Protein AF-A0A4S2ADZ7-F1 (afdb_monomer)

Secondary structure (DSSP, 8-state):
-PPPHHHHHHHHHHHHTT--HHHHHHHHTS-HHHHHHHT-TT--SPPPHHHHHHHHHHTTS-HHHHH-SS---S-TTS--HHHHH---HHHHHHHHT--HHHHHHHHHHHHSTTHHHHHHHHHHHHHHTTT--------S----------HHHHHHHHHHHHHHHHHHHHHHHHHHHHHHHHHHHHHHHHHHHHHHHHHHTT--HHHHHHHHHHHHHHHHHH-TT-GGGG--HHHHHHTHHHHHHT--

Foldseek 3Di:
DDFALLLVVLVVLCVVVVHDCVNLCVQVVHDSVVSVVQNDGPDPDHPPLVSLVSSCVVSQADSCCNHDPDCQTGDPVPDDPCNVVVDDPVVVVVVVPDDPVRVVVVVLLCPDPLNVVLVVLVVVLVCLVVVNDDPDPDDDDDDDDDDPDDSVRVSVVSVCVNVVSVVVSVVVVVVVVVVLVVVLLVLLVVLLVVLLVCVVVVHDPVVSQVSLQVSLVVNCVSPVPDPSVVDHSVRCSVCSVVSVVPSD

pLDDT: mean 81.69, std 15.98, range [36.12, 97.5]

Solvent-accessible surface area (backbone atoms only — not comparable to full-atom values): 14592 Å² total; per-residue (Å²): 133,68,69,35,60,39,42,50,45,50,52,50,49,24,61,75,71,73,45,52,72,57,57,53,17,58,75,67,75,48,53,54,67,63,52,48,66,62,49,43,71,72,52,87,66,75,65,58,68,71,56,41,46,55,49,15,60,76,64,61,36,40,47,59,42,38,68,47,92,59,86,58,61,54,57,87,89,74,59,48,73,43,62,77,68,69,45,52,71,71,60,50,53,57,64,70,72,54,52,72,68,58,47,52,55,47,51,51,52,71,69,35,92,60,38,66,60,36,53,52,43,47,50,54,46,54,35,63,74,64,78,51,86,77,85,72,85,82,80,80,84,92,75,89,76,90,73,92,60,56,70,68,58,50,50,50,51,44,51,46,54,34,52,54,48,51,50,50,53,53,49,57,51,50,52,53,53,52,51,50,51,50,50,51,52,52,48,52,53,57,51,51,51,51,51,51,50,41,60,75,70,64,54,58,66,71,57,53,44,49,51,50,53,53,49,31,56,56,42,40,75,79,45,68,82,46,70,74,60,72,55,52,60,68,58,45,65,77,36,42,73,59,55,66,67,62,76,115

Mean predicted aligned error: 17.08 Å

Sequence (248 aa):
MYKSIFATRFKECCKEKGYTQEDVANKLNITIDGLKHHLRSGKCTPPPVDLVLKIANILDVDAEYLINKQRICKHYKSETICDVTMLNEESAEVLRYLDINSVDILNEILTHSKFEYMLAQIVHFVCFSRNEEYISYDMGDGSKSPIDTDTETQKALKKYIVTETFSKILDDIYDFHSDTEFEIIKLKDLEIDMIASSIEENDDKEFIDYLIESFQQKLKKLDASDPLCSYSSEYFIQNIASIMKARK

Nearest PDB structures (foldseek):
  7vjn-assembly1_A  TM=7.561E-01  e=3.078E+00  Pseudomonas phage JBD30

Radius of gyration: 30.94 Å; Cα contacts (8 Å, |Δi|>4): 165; chains: 1; bounding box: 66×55×81 Å

Structure (mmCIF, N/CA/C/O backbone):
data_AF-A0A4S2ADZ7-F1
#
_entry.id   AF-A0A4S2ADZ7-F1
#
loop_
_atom_site.group_PDB
_atom_site.id
_atom_site.type_symbol
_atom_site.label_atom_id
_atom_site.label_alt_id
_atom_site.label_comp_id
_atom_site.label_asym_id
_atom_site.label_entity_id
_atom_site.label_seq_id
_atom_site.pdbx_PDB_ins_code
_atom_site.Cartn_x
_atom_site.Cartn_y
_atom_site.Cartn_z
_atom_site.occupancy
_atom_site.B_iso_or_equiv
_atom_site.auth_seq_id
_atom_site.auth_comp_id
_atom_site.auth_asym_id
_atom_site.auth_atom_id
_atom_site.pdbx_PDB_model_num
ATOM 1 N N . MET A 1 1 ? 28.861 -1.698 -34.509 1.00 39.78 1 MET A N 1
ATOM 2 C CA . MET A 1 1 ? 27.811 -2.000 -35.511 1.00 39.78 1 MET A CA 1
ATOM 3 C C . MET A 1 1 ? 26.466 -1.977 -34.794 1.00 39.78 1 MET A C 1
ATOM 5 O O . MET A 1 1 ? 26.252 -2.826 -33.938 1.00 39.78 1 MET A O 1
ATOM 9 N N . TYR A 1 2 ? 25.608 -0.982 -35.044 1.00 45.62 2 TYR A N 1
ATOM 10 C CA . TYR A 1 2 ? 24.305 -0.888 -34.370 1.00 45.62 2 TYR A CA 1
ATOM 11 C C . TYR A 1 2 ? 23.391 -2.029 -34.846 1.00 45.62 2 TYR A C 1
ATOM 13 O O . TYR A 1 2 ? 23.088 -2.145 -36.036 1.00 45.62 2 TYR A O 1
ATOM 21 N N . LYS A 1 3 ? 22.998 -2.918 -33.926 1.00 58.00 3 LYS A N 1
ATOM 22 C CA . LYS A 1 3 ? 21.977 -3.940 -34.191 1.00 58.00 3 LYS A CA 1
ATOM 23 C C . LYS A 1 3 ? 20.612 -3.253 -34.210 1.00 58.00 3 LYS A C 1
ATOM 25 O O . LYS A 1 3 ? 20.311 -2.462 -33.323 1.00 58.00 3 LYS A O 1
ATOM 30 N N . SER A 1 4 ? 19.798 -3.557 -35.219 1.00 75.50 4 SER A N 1
ATOM 31 C CA . SER A 1 4 ? 18.409 -3.094 -35.268 1.00 75.50 4 SER A CA 1
ATOM 32 C C . SER A 1 4 ? 17.638 -3.663 -34.069 1.00 75.50 4 SER A C 1
ATOM 34 O O . SER A 1 4 ? 17.765 -4.855 -33.765 1.00 75.50 4 SER A O 1
ATOM 36 N N . ILE A 1 5 ? 16.866 -2.814 -33.382 1.00 79.25 5 ILE A N 1
ATOM 37 C CA . ILE A 1 5 ? 16.015 -3.200 -32.240 1.00 79.25 5 ILE A CA 1
ATOM 38 C C . ILE A 1 5 ? 15.058 -4.311 -32.673 1.00 79.25 5 ILE A C 1
ATOM 40 O O . ILE A 1 5 ? 14.994 -5.355 -32.027 1.00 79.25 5 ILE A O 1
ATOM 44 N N . PHE A 1 6 ? 14.453 -4.138 -33.849 1.00 84.06 6 PHE A N 1
ATOM 45 C CA . PHE A 1 6 ? 13.594 -5.125 -34.491 1.00 84.06 6 PHE A CA 1
ATOM 46 C C . PHE A 1 6 ? 14.277 -6.480 -34.660 1.00 84.06 6 PHE A C 1
ATOM 48 O O . PHE A 1 6 ? 13.762 -7.501 -34.219 1.00 84.06 6 PHE A O 1
ATOM 55 N N . ALA A 1 7 ? 15.483 -6.500 -35.231 1.00 85.88 7 ALA A N 1
ATOM 56 C CA . ALA A 1 7 ? 16.205 -7.749 -35.459 1.00 85.88 7 ALA A CA 1
ATOM 57 C C . ALA A 1 7 ? 16.616 -8.457 -34.156 1.00 85.88 7 ALA A C 1
ATOM 59 O O . ALA A 1 7 ? 16.765 -9.679 -34.144 1.00 85.88 7 ALA A O 1
ATOM 60 N N . THR A 1 8 ? 16.834 -7.697 -33.082 1.00 84.94 8 THR A N 1
ATOM 61 C CA . THR A 1 8 ? 17.178 -8.236 -31.760 1.00 84.94 8 THR A CA 1
ATOM 62 C C . THR A 1 8 ? 15.950 -8.861 -31.105 1.00 84.94 8 THR A C 1
ATOM 64 O O . THR A 1 8 ? 15.957 -10.062 -30.844 1.00 84.94 8 THR A O 1
ATOM 67 N N . ARG A 1 9 ? 14.868 -8.089 -30.958 1.00 84.88 9 ARG A N 1
ATOM 68 C CA . ARG A 1 9 ? 13.630 -8.538 -30.304 1.00 84.88 9 ARG A CA 1
ATOM 69 C C . ARG A 1 9 ? 12.950 -9.674 -31.057 1.00 84.88 9 ARG A C 1
ATOM 71 O O . ARG A 1 9 ? 12.482 -10.628 -30.446 1.00 84.88 9 ARG A O 1
ATOM 78 N N . PHE A 1 10 ? 12.989 -9.639 -32.389 1.00 87.62 10 PHE A N 1
ATOM 79 C CA . PHE A 1 10 ? 12.519 -10.743 -33.223 1.00 87.62 10 PHE A CA 1
ATOM 80 C C . PHE A 1 10 ? 13.209 -12.069 -32.868 1.00 87.62 10 PHE A C 1
ATOM 82 O O . PHE A 1 10 ? 12.551 -13.098 -32.728 1.00 87.62 10 PHE A O 1
ATOM 89 N N . LYS A 1 11 ? 14.539 -12.055 -32.699 1.00 87.81 11 LYS A N 1
ATOM 90 C CA . LYS A 1 11 ? 15.310 -13.261 -32.358 1.00 87.81 11 LYS A CA 1
ATOM 91 C C . LYS A 1 11 ? 15.028 -13.746 -30.941 1.00 87.81 11 LYS A C 1
ATOM 93 O O . LYS A 1 11 ? 14.979 -14.954 -30.733 1.00 87.81 11 LYS A O 1
ATOM 98 N N . GLU A 1 12 ? 14.854 -12.826 -29.999 1.00 85.44 12 GLU A N 1
ATOM 99 C CA . GLU A 1 12 ? 14.483 -13.144 -28.616 1.00 85.44 12 GLU A CA 1
ATOM 100 C C . GLU A 1 12 ? 13.114 -13.832 -28.574 1.00 85.44 12 GLU A C 1
ATOM 102 O O . GLU A 1 12 ? 13.022 -14.956 -28.088 1.00 85.44 12 GLU A O 1
ATOM 107 N N . CYS A 1 13 ? 12.101 -13.248 -29.220 1.00 85.62 13 CYS A N 1
ATOM 108 C CA . CYS A 1 13 ? 10.760 -13.834 -29.311 1.00 85.62 13 CYS A CA 1
ATOM 109 C C . CYS A 1 13 ? 10.763 -15.211 -29.991 1.00 85.62 13 CYS A C 1
ATOM 111 O O . CYS A 1 13 ? 10.088 -16.132 -29.538 1.00 85.62 13 CYS A O 1
ATOM 113 N N . CYS A 1 14 ? 11.540 -15.379 -31.070 1.00 85.56 14 CYS A N 1
ATOM 114 C CA . CYS A 1 14 ? 11.689 -16.678 -31.731 1.00 85.56 14 CYS A CA 1
ATOM 115 C C . CYS A 1 14 ? 12.262 -17.732 -30.773 1.00 85.56 14 CYS A C 1
ATOM 117 O O . CYS A 1 14 ? 11.752 -18.847 -30.710 1.00 85.56 14 CYS A O 1
ATOM 119 N N . LYS A 1 15 ? 13.293 -17.372 -29.997 1.00 85.50 15 LYS A N 1
ATOM 120 C CA . LYS A 1 15 ? 13.919 -18.276 -29.025 1.00 85.50 15 LYS A CA 1
ATOM 121 C C . LYS A 1 15 ? 12.947 -18.670 -27.913 1.00 85.50 15 LYS A C 1
ATOM 123 O O . LYS A 1 15 ? 12.891 -19.841 -27.557 1.00 85.50 15 LYS A O 1
ATOM 128 N N . GLU A 1 16 ? 12.196 -17.712 -27.382 1.00 79.62 16 GLU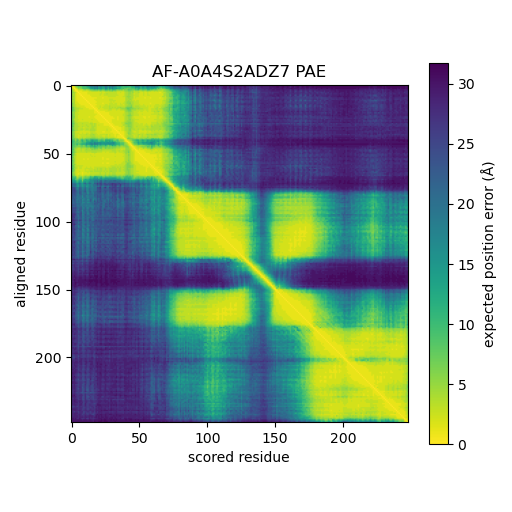 A N 1
ATOM 129 C CA . GLU A 1 16 ? 11.224 -17.948 -26.311 1.00 79.62 16 GLU A CA 1
ATOM 130 C C . GLU A 1 16 ? 10.059 -18.833 -26.760 1.00 79.62 16 GLU A C 1
ATOM 132 O O . GLU A 1 16 ? 9.662 -19.738 -26.034 1.00 79.62 16 GLU A O 1
ATOM 137 N N . LYS A 1 17 ? 9.529 -18.605 -27.968 1.00 80.50 17 LYS A N 1
ATOM 138 C CA . LYS A 1 17 ? 8.378 -19.356 -28.496 1.00 80.50 17 LYS A CA 1
ATOM 139 C C . LYS A 1 17 ? 8.763 -20.635 -29.245 1.00 80.50 17 LYS A C 1
ATOM 141 O O . LYS A 1 17 ? 7.893 -21.299 -29.799 1.00 80.50 17 LYS A O 1
ATOM 146 N N . GLY A 1 18 ? 10.051 -20.985 -29.274 1.00 85.06 18 GLY A N 1
ATOM 147 C CA . GLY A 1 18 ? 10.546 -22.188 -29.946 1.00 85.06 18 GLY A CA 1
ATOM 148 C C . GLY A 1 18 ? 10.426 -22.148 -31.473 1.00 85.06 18 GLY A C 1
ATOM 149 O O . GLY A 1 18 ? 10.381 -23.199 -32.104 1.00 85.06 18 GLY A O 1
ATOM 150 N N . TYR A 1 19 ? 10.373 -20.955 -32.073 1.00 89.06 19 TYR A N 1
ATOM 151 C CA . TYR A 1 19 ? 10.314 -20.779 -33.522 1.00 89.06 19 TYR A CA 1
ATOM 152 C C . TYR A 1 19 ? 11.701 -20.594 -34.133 1.00 89.06 19 TYR A C 1
ATOM 154 O O . TYR A 1 19 ? 12.552 -19.864 -33.620 1.00 89.06 19 TYR A O 1
ATOM 162 N N . THR A 1 20 ? 11.909 -21.183 -35.306 1.00 90.94 20 THR A N 1
ATOM 163 C CA . THR A 1 20 ? 13.013 -20.814 -36.192 1.00 90.94 20 THR A CA 1
ATOM 164 C C . THR A 1 20 ? 12.615 -19.638 -37.092 1.00 90.94 20 THR A C 1
ATOM 166 O O . THR A 1 20 ? 11.438 -19.332 -37.288 1.00 90.94 20 THR A O 1
ATOM 169 N N . GLN A 1 21 ? 13.602 -18.963 -37.694 1.00 90.00 21 GLN A N 1
ATOM 170 C CA . GLN A 1 21 ? 13.315 -17.921 -38.695 1.00 90.00 21 GLN A CA 1
ATOM 171 C C . GLN A 1 21 ? 12.575 -18.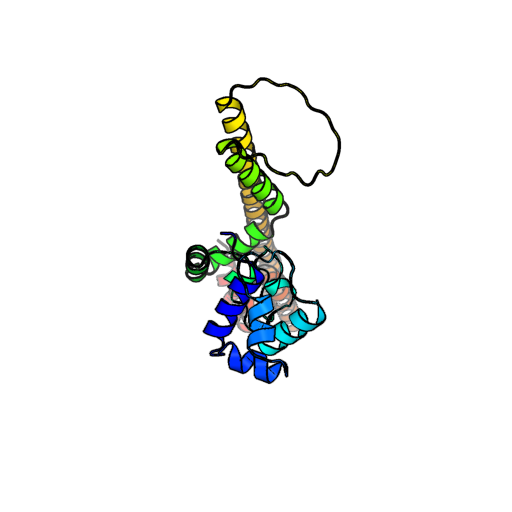495 -39.913 1.00 90.00 21 GLN A C 1
ATOM 173 O O . GLN A 1 21 ? 11.816 -17.783 -40.563 1.00 90.00 21 GLN A O 1
ATOM 178 N N . GLU A 1 22 ? 12.801 -19.772 -40.217 1.00 90.81 22 GLU A N 1
ATOM 179 C CA . GLU A 1 22 ? 12.134 -20.485 -41.301 1.00 90.81 22 GLU A CA 1
ATOM 180 C C . GLU A 1 22 ? 10.657 -20.724 -40.980 1.00 90.81 22 GLU A C 1
ATOM 182 O O . GLU A 1 22 ? 9.805 -20.434 -41.814 1.00 90.81 22 GLU A O 1
ATOM 187 N N . ASP A 1 23 ? 10.333 -21.109 -39.742 1.00 90.56 23 ASP A N 1
ATOM 188 C CA . ASP A 1 23 ? 8.943 -21.281 -39.298 1.00 90.56 23 ASP A CA 1
ATOM 189 C C . ASP A 1 23 ? 8.141 -19.986 -39.423 1.00 90.56 23 ASP A C 1
ATOM 191 O O . ASP A 1 23 ? 7.000 -19.984 -39.892 1.00 90.56 23 ASP A O 1
ATOM 195 N N . VAL A 1 24 ? 8.750 -18.862 -39.040 1.00 91.12 24 VAL A N 1
ATOM 196 C CA . VAL A 1 24 ? 8.110 -17.549 -39.159 1.00 91.12 24 VAL A CA 1
ATOM 197 C C . VAL A 1 24 ? 7.971 -17.137 -40.626 1.00 91.12 24 VAL A C 1
ATOM 199 O O . VAL A 1 24 ? 6.912 -16.650 -41.012 1.00 91.12 24 VAL A O 1
ATOM 202 N N . ALA A 1 25 ? 8.985 -17.369 -41.468 1.00 91.75 25 ALA A N 1
ATOM 203 C CA . ALA A 1 25 ? 8.906 -17.088 -42.905 1.00 91.75 25 ALA A CA 1
ATOM 204 C C . ALA A 1 25 ? 7.792 -17.902 -43.590 1.00 91.75 25 ALA A C 1
ATOM 206 O O . ALA A 1 25 ? 7.006 -17.344 -44.358 1.00 91.75 25 ALA A O 1
ATOM 207 N N . ASN A 1 26 ? 7.664 -19.182 -43.228 1.00 91.94 26 ASN A N 1
ATOM 208 C CA . ASN A 1 26 ? 6.618 -20.076 -43.717 1.00 91.94 26 ASN A CA 1
ATOM 209 C C . ASN A 1 26 ? 5.223 -19.585 -43.304 1.00 91.94 26 ASN A C 1
ATOM 211 O O . ASN A 1 26 ? 4.330 -19.490 -44.144 1.00 91.94 26 ASN A O 1
ATOM 215 N N . LYS A 1 27 ? 5.038 -19.190 -42.035 1.00 90.75 27 LYS A N 1
ATOM 216 C CA . LYS A 1 27 ? 3.768 -18.621 -41.541 1.00 90.75 27 LYS A CA 1
ATOM 217 C C . LYS A 1 27 ? 3.416 -17.277 -42.190 1.00 90.75 27 LYS A C 1
ATOM 219 O O . LYS A 1 27 ? 2.240 -16.956 -42.329 1.00 90.75 27 LYS A O 1
ATOM 224 N N . LEU A 1 28 ? 4.418 -16.499 -42.596 1.00 89.62 28 LEU A N 1
ATOM 225 C CA . LEU A 1 28 ? 4.247 -15.237 -43.322 1.00 89.62 28 LEU A CA 1
ATOM 226 C C . LEU A 1 28 ? 4.016 -15.418 -44.827 1.00 89.62 28 LEU A C 1
ATOM 228 O O . LEU A 1 28 ? 3.698 -14.437 -45.501 1.00 89.62 28 LEU A O 1
ATOM 232 N N . ASN A 1 29 ? 4.182 -16.637 -45.348 1.00 90.94 29 ASN A N 1
ATOM 233 C CA . ASN A 1 29 ? 4.179 -16.947 -46.775 1.00 90.94 29 ASN A CA 1
ATOM 234 C C . ASN A 1 29 ? 5.197 -16.101 -47.573 1.00 90.94 29 ASN A C 1
ATOM 236 O O . ASN A 1 29 ? 4.891 -15.561 -48.637 1.00 90.94 29 ASN A O 1
ATOM 240 N N . ILE A 1 30 ? 6.411 -15.949 -47.028 1.00 89.12 30 ILE A N 1
ATOM 241 C CA . ILE A 1 30 ? 7.541 -15.268 -47.678 1.00 89.12 30 ILE A CA 1
ATOM 242 C C . ILE A 1 30 ? 8.768 -16.177 -47.706 1.00 89.12 30 ILE A C 1
ATOM 244 O O . ILE A 1 30 ? 8.887 -17.120 -46.928 1.00 89.12 30 ILE A O 1
ATOM 248 N N . THR A 1 31 ? 9.730 -15.867 -48.574 1.00 90.56 31 THR A N 1
ATOM 249 C CA . THR A 1 31 ? 11.004 -16.588 -48.579 1.00 90.56 31 THR A CA 1
ATOM 250 C C . THR A 1 31 ? 11.828 -16.251 -47.336 1.00 90.56 31 THR A C 1
ATOM 252 O O . THR A 1 31 ? 11.817 -15.117 -46.843 1.00 90.56 31 THR A O 1
ATOM 255 N N . ILE A 1 32 ? 12.611 -17.222 -46.856 1.00 88.69 32 ILE A N 1
ATOM 256 C CA . ILE A 1 32 ? 13.523 -17.019 -45.722 1.00 88.69 32 ILE A CA 1
ATOM 257 C C . ILE A 1 32 ? 14.520 -15.880 -45.985 1.00 88.69 32 ILE A C 1
ATOM 259 O O . ILE A 1 32 ? 14.859 -15.122 -45.076 1.00 88.69 32 ILE A O 1
ATOM 263 N N . ASP A 1 33 ? 14.949 -15.708 -47.236 1.00 85.50 33 ASP A N 1
ATOM 264 C CA . ASP A 1 33 ? 15.835 -14.618 -47.641 1.00 85.50 33 ASP A CA 1
ATOM 265 C C . ASP A 1 33 ? 15.128 -13.260 -47.625 1.00 85.50 33 ASP A C 1
ATOM 267 O O . ASP A 1 33 ? 15.732 -12.261 -47.223 1.00 85.50 33 ASP A O 1
ATOM 271 N N . GLY A 1 34 ? 13.836 -13.229 -47.972 1.00 84.12 34 GLY A N 1
ATOM 272 C CA . GLY A 1 34 ? 12.974 -12.060 -47.815 1.00 84.12 34 GLY A CA 1
ATOM 273 C C . GLY A 1 34 ? 12.863 -11.627 -46.354 1.00 84.12 34 GLY A C 1
ATOM 274 O O . GLY A 1 34 ? 13.054 -10.453 -46.042 1.00 84.12 34 GLY A O 1
ATOM 275 N N . LEU A 1 35 ? 12.674 -12.572 -45.429 1.00 86.38 35 LEU A N 1
ATOM 276 C CA . LEU A 1 35 ? 12.670 -12.280 -43.993 1.00 86.38 35 LEU A CA 1
ATOM 277 C C . LEU A 1 35 ? 14.050 -11.812 -43.497 1.00 86.38 35 LEU A C 1
ATOM 279 O O . LEU A 1 35 ? 14.166 -10.774 -42.841 1.00 86.38 35 LEU A O 1
ATOM 283 N N . LYS A 1 36 ? 15.124 -12.532 -43.851 1.00 85.69 36 LYS A N 1
ATOM 284 C CA . LYS A 1 36 ? 16.505 -12.194 -43.461 1.00 85.69 36 LYS A CA 1
ATOM 285 C C . LYS A 1 36 ? 16.923 -10.808 -43.939 1.00 85.69 36 LYS A C 1
ATOM 287 O O . LYS A 1 36 ? 17.687 -10.139 -43.244 1.00 85.69 36 LYS A O 1
ATOM 292 N N . HIS A 1 37 ? 16.421 -10.355 -45.086 1.00 84.25 37 HIS A N 1
ATOM 293 C CA . HIS A 1 37 ? 16.675 -9.013 -45.602 1.00 84.25 37 HIS A CA 1
ATOM 294 C C . HIS A 1 37 ? 16.267 -7.909 -44.610 1.00 84.25 37 HIS A C 1
ATOM 296 O O . HIS A 1 37 ? 16.996 -6.926 -44.460 1.00 84.25 37 HIS A O 1
ATOM 302 N N . HIS A 1 38 ? 15.157 -8.096 -43.891 1.00 81.88 38 HIS A N 1
ATOM 303 C CA . HIS A 1 38 ? 14.671 -7.168 -42.865 1.00 81.88 38 HIS A CA 1
ATOM 304 C C . HIS A 1 38 ? 15.399 -7.302 -41.515 1.00 81.88 38 HIS A C 1
ATOM 306 O O . HIS A 1 38 ? 15.329 -6.400 -40.684 1.00 81.88 38 HIS A O 1
ATOM 312 N N . LEU A 1 39 ? 16.136 -8.397 -41.304 1.00 79.81 39 LEU A N 1
ATOM 313 C CA . LEU A 1 39 ? 16.859 -8.702 -40.061 1.00 79.81 39 LEU A CA 1
ATOM 314 C C . LEU A 1 39 ? 18.365 -8.376 -40.125 1.00 79.81 39 LEU A C 1
ATOM 316 O O . LEU A 1 39 ? 19.091 -8.608 -39.153 1.00 79.81 39 LEU A O 1
ATOM 320 N N . ARG A 1 40 ? 18.866 -7.866 -41.260 1.00 78.88 40 ARG A N 1
ATOM 321 C CA . ARG A 1 40 ? 20.290 -7.536 -41.445 1.00 78.88 40 ARG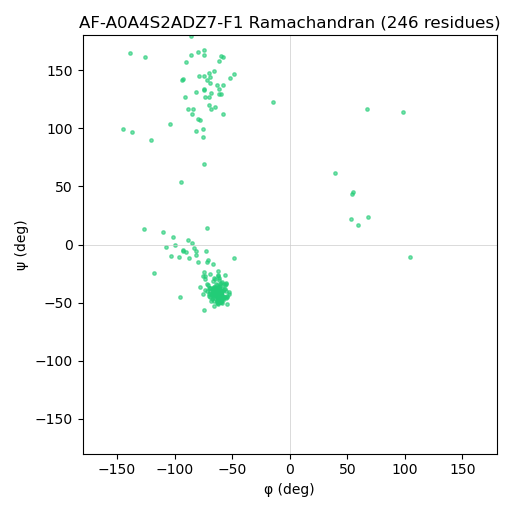 A CA 1
ATOM 322 C C . ARG A 1 40 ? 20.718 -6.350 -40.572 1.00 78.88 40 ARG A C 1
ATOM 324 O O . ARG A 1 40 ? 20.114 -5.281 -40.588 1.00 78.88 40 ARG A O 1
ATOM 331 N N . SER A 1 41 ? 21.824 -6.527 -39.850 1.00 57.22 41 SER A N 1
ATOM 332 C CA . SER A 1 41 ? 22.494 -5.471 -39.082 1.00 57.22 41 SER A CA 1
ATOM 333 C C . SER A 1 41 ? 22.970 -4.342 -40.002 1.00 57.22 41 SER A C 1
ATOM 335 O O . SER A 1 41 ? 23.648 -4.616 -40.990 1.00 57.22 41 SER A O 1
ATOM 337 N N . GLY A 1 42 ? 22.643 -3.090 -39.668 1.00 56.41 42 GLY A N 1
ATOM 338 C CA . GLY A 1 42 ? 23.005 -1.900 -40.453 1.00 56.41 42 GLY A CA 1
ATOM 339 C C . GLY A 1 42 ? 21.860 -1.285 -41.266 1.00 56.41 42 GLY A C 1
ATOM 340 O O . GLY A 1 42 ? 21.996 -0.157 -41.730 1.00 56.41 42 GLY A O 1
ATOM 341 N N . LYS A 1 43 ? 20.713 -1.966 -41.393 1.00 59.28 43 LYS A N 1
ATOM 342 C CA . LYS A 1 43 ? 19.476 -1.343 -41.881 1.00 59.28 43 LYS A CA 1
ATOM 343 C C . LYS A 1 43 ? 18.749 -0.662 -40.719 1.00 59.28 43 LYS A C 1
ATOM 345 O O . LYS A 1 43 ? 18.255 -1.337 -39.821 1.00 59.28 43 LYS A O 1
ATOM 350 N N . CYS A 1 44 ? 18.680 0.670 -40.753 1.00 53.75 44 CYS A N 1
ATOM 351 C CA . CYS A 1 44 ? 17.847 1.463 -39.838 1.00 53.75 44 CYS A CA 1
ATOM 352 C C . CYS A 1 44 ? 16.377 1.531 -40.275 1.00 53.75 44 CYS A C 1
ATOM 354 O O . CYS A 1 44 ? 15.556 2.079 -39.549 1.00 53.75 44 CYS A O 1
ATOM 356 N N . THR A 1 45 ? 16.037 0.997 -41.450 1.00 62.62 45 THR A N 1
ATOM 357 C CA . THR A 1 45 ? 14.658 0.993 -41.937 1.00 62.62 45 THR A CA 1
ATOM 358 C C . THR A 1 45 ? 13.916 -0.208 -41.349 1.00 62.62 45 THR A C 1
ATOM 360 O O . THR A 1 45 ? 14.313 -1.344 -41.640 1.00 62.62 45 THR A O 1
ATOM 363 N N . PRO A 1 46 ? 12.865 0.007 -40.537 1.00 64.44 46 PRO A N 1
ATOM 364 C CA . PRO A 1 46 ? 12.014 -1.081 -40.084 1.00 64.44 46 PRO A CA 1
ATOM 365 C C . PRO A 1 46 ? 11.335 -1.760 -41.288 1.00 64.44 46 PRO A C 1
ATOM 367 O O . PRO A 1 46 ? 11.230 -1.161 -42.366 1.00 64.44 46 PRO A O 1
ATOM 370 N N . PRO A 1 47 ? 10.894 -3.020 -41.148 1.00 79.88 47 PRO A N 1
ATOM 371 C CA . PRO A 1 47 ? 10.034 -3.628 -42.150 1.00 79.88 47 PRO A CA 1
ATOM 372 C C . PRO A 1 47 ? 8.742 -2.810 -42.338 1.00 79.88 47 PRO A C 1
ATOM 374 O O . PRO A 1 47 ? 8.378 -2.031 -41.454 1.00 79.88 47 PRO A O 1
ATOM 377 N N . PRO A 1 48 ? 8.028 -2.991 -43.464 1.00 84.94 48 PRO A N 1
ATOM 378 C CA . PRO A 1 48 ? 6.706 -2.401 -43.651 1.00 84.94 48 PRO A CA 1
ATOM 379 C C . PRO A 1 48 ? 5.782 -2.720 -42.470 1.00 84.94 48 PRO A C 1
ATOM 381 O O . PRO A 1 48 ? 5.832 -3.833 -41.941 1.00 84.94 48 PRO A O 1
ATOM 384 N N . VAL A 1 49 ? 4.924 -1.772 -42.088 1.00 82.69 49 VAL A N 1
ATOM 385 C CA . VAL A 1 49 ? 4.020 -1.899 -40.927 1.00 82.69 49 VAL A CA 1
ATOM 386 C C . VAL A 1 49 ? 3.188 -3.184 -40.996 1.00 82.69 49 VAL A C 1
ATOM 388 O O . VAL A 1 49 ? 3.123 -3.921 -40.017 1.00 82.69 49 VAL A O 1
ATOM 391 N N . ASP A 1 50 ? 2.665 -3.530 -42.174 1.00 85.88 50 ASP A N 1
ATOM 392 C CA . ASP A 1 50 ? 1.905 -4.769 -42.392 1.00 85.88 50 ASP A CA 1
ATOM 393 C C . ASP A 1 50 ? 2.706 -6.035 -42.066 1.00 85.88 50 ASP A C 1
ATOM 395 O O . ASP A 1 50 ? 2.164 -7.015 -41.553 1.00 85.88 50 ASP A O 1
ATOM 399 N N . LEU A 1 51 ? 4.007 -6.037 -42.370 1.00 87.56 51 LEU A N 1
ATOM 400 C CA . LEU A 1 51 ? 4.887 -7.163 -42.078 1.00 87.56 51 LEU A CA 1
ATOM 401 C C . LEU A 1 51 ? 5.186 -7.242 -40.578 1.00 87.56 51 LEU A C 1
ATOM 403 O O . LEU A 1 51 ? 5.193 -8.337 -40.021 1.00 87.56 51 LEU A O 1
ATOM 407 N N . VAL A 1 52 ? 5.379 -6.095 -39.920 1.00 88.38 52 VAL A N 1
ATOM 408 C CA . VAL A 1 52 ? 5.564 -6.021 -38.464 1.00 88.38 52 VAL A CA 1
ATOM 409 C C . VAL A 1 52 ? 4.326 -6.547 -37.738 1.00 88.38 52 VAL A C 1
ATOM 411 O O . VAL A 1 52 ? 4.477 -7.398 -36.870 1.00 88.38 52 VAL A O 1
ATOM 414 N N . LEU A 1 53 ? 3.118 -6.129 -38.130 1.00 86.94 53 LEU A N 1
ATOM 415 C CA . LEU A 1 53 ? 1.858 -6.601 -37.537 1.00 86.94 53 LEU A CA 1
ATOM 416 C C . LEU A 1 53 ? 1.667 -8.114 -37.702 1.00 86.94 53 LEU A C 1
ATOM 418 O O . LEU A 1 53 ? 1.300 -8.809 -36.759 1.00 86.94 53 LEU A O 1
ATOM 422 N N . LYS A 1 54 ? 1.962 -8.659 -38.887 1.00 89.94 54 LYS A N 1
ATOM 423 C CA . LYS A 1 54 ? 1.870 -10.109 -39.122 1.00 89.94 54 LYS A CA 1
ATOM 424 C C . LYS A 1 54 ? 2.879 -10.892 -38.285 1.00 89.94 54 LYS A C 1
ATOM 426 O O . LYS A 1 54 ? 2.536 -11.938 -37.740 1.00 89.94 54 LYS A O 1
ATOM 431 N N . ILE A 1 55 ? 4.107 -10.388 -38.171 1.00 90.25 55 ILE A N 1
ATOM 432 C CA . ILE A 1 55 ? 5.141 -10.980 -37.3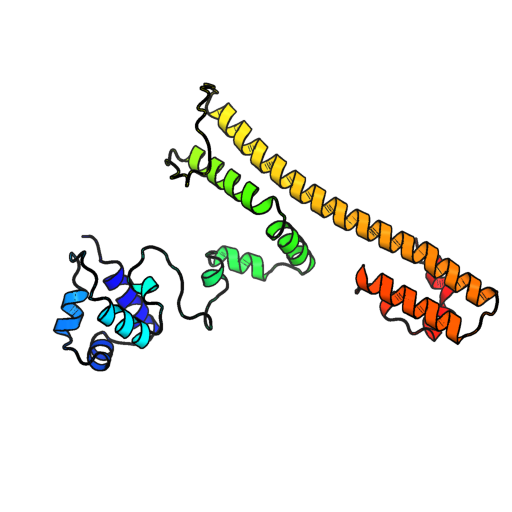16 1.00 90.25 55 ILE A CA 1
ATOM 433 C C . ILE A 1 55 ? 4.720 -10.920 -35.848 1.00 90.25 55 ILE A C 1
ATOM 435 O O . ILE A 1 55 ? 4.847 -11.921 -35.152 1.00 90.25 55 ILE A O 1
ATOM 439 N N . ALA A 1 56 ? 4.195 -9.781 -35.404 1.00 88.00 56 ALA A N 1
ATOM 440 C CA . ALA A 1 56 ? 3.695 -9.566 -34.055 1.00 88.00 56 ALA A CA 1
ATOM 441 C C . ALA A 1 56 ? 2.598 -10.578 -33.702 1.00 88.00 56 ALA A C 1
ATOM 443 O O . ALA A 1 56 ? 2.700 -11.243 -32.682 1.00 88.00 56 ALA A O 1
ATOM 444 N N . ASN A 1 57 ? 1.644 -10.817 -34.607 1.00 87.88 57 ASN A N 1
ATOM 445 C CA . ASN A 1 57 ? 0.606 -11.836 -34.424 1.00 87.88 57 ASN A CA 1
ATOM 446 C C . ASN A 1 57 ? 1.166 -13.269 -34.365 1.00 87.88 57 ASN A C 1
ATOM 448 O O . ASN A 1 57 ? 0.728 -14.071 -33.547 1.00 87.88 57 ASN A O 1
ATOM 452 N N . ILE A 1 58 ? 2.139 -13.618 -35.217 1.00 89.12 58 ILE A N 1
ATOM 453 C CA . ILE A 1 58 ? 2.763 -14.959 -35.221 1.00 89.12 58 ILE A CA 1
ATOM 454 C C . ILE A 1 58 ? 3.558 -15.204 -33.939 1.00 89.12 58 ILE A C 1
ATOM 456 O O . ILE A 1 58 ? 3.537 -16.302 -33.379 1.00 89.12 58 ILE A O 1
ATOM 460 N N . LEU A 1 59 ? 4.290 -14.179 -33.515 1.00 86.50 59 LEU A N 1
ATOM 461 C CA . LEU A 1 59 ? 5.084 -14.185 -32.302 1.00 86.50 59 LEU A CA 1
ATOM 462 C C . LEU A 1 59 ? 4.252 -13.817 -31.081 1.00 86.50 59 LEU A C 1
ATOM 464 O O . LEU A 1 59 ? 4.828 -13.792 -30.008 1.00 86.50 59 LEU A O 1
ATOM 468 N N . ASP A 1 60 ? 2.949 -13.569 -31.227 1.00 83.19 60 ASP A N 1
ATOM 469 C CA . ASP A 1 60 ? 1.993 -13.173 -30.189 1.00 83.19 60 ASP A CA 1
ATOM 470 C C . ASP A 1 60 ? 2.609 -12.171 -29.182 1.00 83.19 60 ASP A C 1
ATOM 472 O O . ASP A 1 60 ? 2.850 -12.458 -28.008 1.00 83.19 60 ASP A O 1
ATOM 476 N N . VAL A 1 61 ? 2.993 -11.017 -29.732 1.00 81.31 61 VAL A N 1
ATOM 477 C CA . VAL A 1 61 ? 3.541 -9.831 -29.055 1.00 81.31 61 VAL A CA 1
ATOM 478 C C . VAL A 1 61 ? 2.933 -8.577 -29.679 1.00 81.31 61 VAL A C 1
ATOM 480 O O . VAL A 1 61 ? 2.425 -8.642 -30.796 1.00 81.31 61 VAL A O 1
ATOM 483 N N . ASP A 1 62 ? 3.049 -7.421 -29.027 1.00 81.69 62 ASP A N 1
ATOM 484 C CA . ASP A 1 62 ? 2.623 -6.161 -29.636 1.00 81.69 62 ASP A CA 1
ATOM 485 C C . ASP A 1 62 ? 3.571 -5.709 -30.755 1.00 81.69 62 ASP A C 1
ATOM 487 O O . ASP A 1 62 ? 4.798 -5.825 -30.677 1.00 81.69 62 ASP A O 1
ATOM 491 N N . ALA A 1 63 ? 3.011 -5.148 -31.828 1.00 82.50 63 ALA A N 1
ATOM 492 C CA . ALA A 1 63 ? 3.811 -4.633 -32.940 1.00 82.50 63 ALA A CA 1
ATOM 493 C C . ALA A 1 63 ? 4.761 -3.514 -32.490 1.00 82.50 63 ALA A C 1
ATOM 495 O O . ALA A 1 63 ? 5.892 -3.436 -32.974 1.00 82.50 63 ALA A O 1
ATOM 496 N N . GLU A 1 64 ? 4.338 -2.702 -31.517 1.00 78.38 64 GLU A N 1
ATOM 497 C CA . GLU A 1 64 ? 5.169 -1.676 -30.885 1.00 78.38 64 GLU A CA 1
ATOM 498 C C . GLU A 1 64 ? 6.370 -2.273 -30.151 1.00 78.38 64 GLU A C 1
ATOM 500 O O . GLU A 1 64 ? 7.476 -1.731 -30.249 1.00 78.38 64 GLU A O 1
ATOM 505 N N . TYR A 1 65 ? 6.203 -3.436 -29.508 1.00 79.88 65 TYR A N 1
ATOM 506 C CA . TYR A 1 65 ? 7.309 -4.158 -28.889 1.00 79.88 65 TYR A CA 1
ATOM 507 C C . TYR A 1 65 ? 8.372 -4.528 -29.923 1.00 79.88 65 TYR A C 1
ATOM 509 O O . TYR A 1 65 ? 9.555 -4.492 -29.619 1.00 79.88 65 TYR A O 1
ATOM 517 N N . LEU A 1 66 ? 8.035 -4.817 -31.176 1.00 80.88 66 LEU A N 1
ATOM 518 C CA . LEU A 1 66 ? 9.066 -5.151 -32.162 1.00 80.88 66 LEU A CA 1
ATOM 519 C C . LEU A 1 66 ? 9.876 -3.931 -32.633 1.00 80.88 66 LEU A C 1
ATOM 521 O O . LEU A 1 66 ? 11.004 -4.104 -33.090 1.00 80.88 66 LEU A O 1
ATOM 525 N N . ILE A 1 67 ? 9.350 -2.709 -32.536 1.00 78.69 67 ILE A N 1
ATOM 526 C CA . ILE A 1 67 ? 9.944 -1.528 -33.196 1.00 78.69 67 ILE A CA 1
ATOM 527 C C . ILE A 1 67 ? 10.419 -0.432 -32.238 1.00 78.69 67 ILE A C 1
ATOM 529 O O . ILE A 1 67 ? 11.305 0.343 -32.606 1.00 78.69 67 ILE A O 1
ATOM 533 N N . ASN A 1 68 ? 9.867 -0.355 -31.028 1.00 69.38 68 ASN A N 1
ATOM 534 C CA . ASN A 1 68 ? 10.120 0.752 -30.113 1.00 69.38 68 ASN A CA 1
ATOM 535 C C . ASN A 1 68 ? 11.332 0.487 -29.197 1.00 69.38 68 ASN A C 1
ATOM 537 O O . ASN A 1 68 ? 11.724 -0.650 -28.953 1.00 69.38 68 ASN A O 1
ATOM 541 N N . LYS A 1 69 ? 11.954 1.547 -28.667 1.00 59.56 69 LYS A N 1
ATOM 542 C CA . LYS A 1 69 ? 13.041 1.447 -27.673 1.00 59.56 69 LYS A CA 1
ATOM 543 C C . LYS A 1 69 ? 12.525 1.046 -26.291 1.00 59.56 69 LYS A C 1
ATOM 545 O O . LYS A 1 69 ? 13.243 0.380 -25.549 1.00 59.56 69 LYS A O 1
ATOM 550 N N . GLN A 1 70 ? 11.289 1.413 -25.968 1.00 54.53 70 GLN A N 1
ATOM 551 C CA . GLN A 1 70 ? 10.636 1.094 -24.697 1.00 54.53 70 GLN A CA 1
ATOM 552 C C . GLN A 1 70 ? 10.223 -0.390 -24.652 1.00 54.53 70 GLN A C 1
ATOM 554 O O . GLN A 1 70 ? 9.942 -0.992 -25.693 1.00 54.53 70 GLN A O 1
ATOM 559 N N . ARG A 1 71 ? 10.291 -1.014 -23.469 1.00 54.59 71 ARG A N 1
ATOM 560 C CA . ARG A 1 71 ? 9.950 -2.430 -23.222 1.00 54.59 71 ARG A CA 1
ATOM 561 C C . ARG A 1 71 ? 8.492 -2.563 -22.745 1.00 54.59 71 ARG A C 1
ATOM 563 O O . ARG A 1 71 ? 8.263 -3.115 -21.686 1.00 54.59 71 ARG A O 1
ATOM 570 N N . ILE A 1 72 ? 7.527 -2.017 -23.480 1.00 50.78 72 ILE A N 1
ATOM 571 C CA . ILE A 1 72 ? 6.098 -2.172 -23.142 1.00 50.78 72 ILE A CA 1
ATOM 572 C C . ILE A 1 72 ? 5.557 -3.401 -23.902 1.00 50.78 72 ILE A C 1
ATOM 574 O O . ILE A 1 72 ? 6.042 -3.704 -24.993 1.00 50.78 72 ILE A O 1
ATOM 578 N N . CYS A 1 73 ? 4.681 -4.157 -23.248 1.00 52.69 73 CYS A N 1
ATOM 579 C CA . CYS A 1 73 ? 4.745 -5.608 -23.063 1.00 52.69 73 CYS A CA 1
ATOM 580 C C . CYS A 1 73 ? 4.177 -6.540 -24.151 1.00 52.69 73 CYS A C 1
ATOM 582 O O . CYS A 1 73 ? 3.689 -6.149 -25.204 1.00 52.69 73 CYS A O 1
ATOM 584 N N . LYS A 1 74 ? 4.320 -7.838 -23.850 1.00 53.84 74 LYS A N 1
ATOM 585 C CA . LYS A 1 74 ? 3.653 -8.994 -24.460 1.00 53.84 74 LYS A CA 1
ATOM 586 C C . LYS A 1 74 ? 2.234 -9.098 -23.879 1.00 53.84 74 LYS A C 1
ATOM 588 O O . LYS A 1 74 ? 2.053 -8.820 -22.704 1.00 53.84 74 LYS A O 1
ATOM 593 N N . HIS A 1 75 ? 1.273 -9.531 -24.695 1.00 49.25 75 HIS A N 1
ATOM 594 C CA . HIS A 1 75 ? -0.147 -9.781 -24.395 1.00 49.25 75 HIS A CA 1
ATOM 595 C C . HIS A 1 75 ? -0.533 -9.842 -22.888 1.00 49.25 75 HIS A C 1
ATOM 597 O O . HIS A 1 75 ? -0.086 -10.728 -22.162 1.00 49.25 75 HIS A O 1
ATOM 603 N N . TYR A 1 76 ? -1.469 -8.984 -22.454 1.00 51.09 76 TYR A N 1
ATOM 604 C CA . TYR A 1 76 ? -1.914 -8.749 -21.057 1.00 51.09 76 TYR A CA 1
ATOM 605 C C . TYR A 1 76 ? -2.269 -9.972 -20.175 1.00 51.09 76 TYR A C 1
ATOM 607 O O . TYR A 1 76 ? -2.493 -9.840 -18.976 1.00 51.09 76 TYR A O 1
ATOM 615 N N . LYS A 1 77 ? -2.394 -11.178 -20.747 1.00 53.50 77 LYS A N 1
ATOM 616 C CA . LYS A 1 77 ? -2.774 -12.404 -20.015 1.00 53.50 77 LYS A CA 1
ATOM 617 C C . LYS A 1 77 ? -1.584 -13.187 -19.456 1.00 53.50 77 LYS A C 1
ATOM 619 O O . LYS A 1 77 ? -1.800 -14.173 -18.757 1.00 53.50 77 LYS A O 1
ATOM 624 N N . SER A 1 78 ? -0.358 -12.786 -19.777 1.00 57.19 78 SER A N 1
ATOM 625 C CA . SER A 1 78 ? 0.873 -13.443 -19.315 1.00 57.19 78 SER A CA 1
ATOM 626 C C . SER A 1 78 ? 1.856 -12.484 -18.645 1.00 57.19 78 SER A C 1
ATOM 628 O O . SER A 1 78 ? 3.019 -12.839 -18.478 1.00 57.19 78 SER A O 1
ATOM 630 N N . GLU A 1 79 ? 1.420 -11.271 -18.309 1.00 63.25 79 GLU A N 1
ATOM 631 C CA . GLU A 1 79 ? 2.282 -10.268 -17.689 1.00 63.25 79 GLU A CA 1
ATOM 632 C C . GLU A 1 79 ? 2.562 -10.624 -16.228 1.00 63.25 79 GLU A C 1
ATOM 634 O O . GLU A 1 79 ? 1.661 -10.873 -15.426 1.00 63.25 79 GLU A O 1
ATOM 639 N N . THR A 1 80 ? 3.843 -10.665 -15.889 1.00 75.56 80 THR A N 1
ATOM 640 C CA . THR A 1 80 ? 4.320 -10.754 -14.512 1.00 75.56 80 THR A CA 1
ATOM 641 C C . THR A 1 80 ? 4.263 -9.375 -13.850 1.00 75.56 80 THR A C 1
ATOM 643 O O . THR A 1 80 ? 4.167 -8.350 -14.525 1.00 75.56 80 THR A O 1
ATOM 646 N N . ILE A 1 81 ? 4.375 -9.310 -12.517 1.00 80.44 81 ILE A N 1
ATOM 647 C CA . ILE A 1 81 ? 4.430 -8.022 -11.802 1.00 80.44 81 ILE A CA 1
ATOM 648 C C . ILE A 1 81 ? 5.566 -7.126 -12.322 1.00 80.44 81 ILE A C 1
ATOM 650 O O . ILE A 1 81 ? 5.390 -5.914 -12.420 1.00 80.44 81 ILE A O 1
ATOM 654 N N . CYS A 1 82 ? 6.693 -7.714 -12.735 1.00 82.38 82 CYS A N 1
ATOM 655 C CA . CYS A 1 82 ? 7.810 -7.009 -13.361 1.00 82.38 82 CYS A CA 1
ATOM 656 C C . CYS A 1 82 ? 7.441 -6.408 -14.724 1.00 82.38 82 CYS A C 1
ATOM 658 O O . CYS A 1 82 ? 7.884 -5.305 -15.033 1.00 82.38 82 CYS A O 1
ATOM 660 N N . ASP A 1 83 ? 6.619 -7.099 -15.519 1.00 77.00 83 ASP A N 1
ATOM 661 C CA . ASP A 1 83 ? 6.173 -6.610 -16.829 1.00 77.00 83 ASP A CA 1
ATOM 662 C C . ASP A 1 83 ? 5.258 -5.387 -16.674 1.00 77.00 83 ASP A C 1
ATOM 664 O O . ASP A 1 83 ? 5.426 -4.394 -17.377 1.00 77.00 83 ASP A O 1
ATOM 668 N N . VAL A 1 84 ? 4.340 -5.414 -15.704 1.00 80.81 84 VAL A N 1
ATOM 669 C CA . VAL A 1 84 ? 3.384 -4.315 -15.486 1.00 80.81 84 VAL A CA 1
ATOM 670 C C . VAL A 1 84 ? 4.046 -3.102 -14.825 1.00 80.81 84 VAL A C 1
ATOM 672 O O . VAL A 1 84 ? 3.791 -1.961 -15.206 1.00 80.81 84 VAL A O 1
ATOM 675 N N . THR A 1 85 ? 4.894 -3.329 -13.820 1.00 83.69 85 THR A N 1
ATOM 676 C CA . THR A 1 85 ? 5.434 -2.255 -12.966 1.00 83.69 85 THR A CA 1
ATOM 677 C C . THR A 1 85 ? 6.813 -1.759 -13.393 1.00 83.69 85 THR A C 1
ATOM 679 O O . THR A 1 85 ? 7.288 -0.754 -12.871 1.00 83.69 85 THR A O 1
ATOM 682 N N . MET A 1 86 ? 7.482 -2.462 -14.313 1.00 84.81 86 MET A N 1
ATOM 683 C CA . MET A 1 86 ? 8.889 -2.243 -14.678 1.00 84.81 86 MET A CA 1
ATOM 684 C C . MET A 1 86 ? 9.876 -2.410 -13.509 1.00 84.81 86 MET A C 1
ATOM 686 O O . MET A 1 86 ? 11.035 -1.995 -13.606 1.00 84.81 86 MET A O 1
ATOM 690 N N . LEU A 1 87 ? 9.451 -3.043 -12.412 1.00 88.81 87 LEU A N 1
ATOM 691 C CA . LEU A 1 87 ? 10.340 -3.440 -11.326 1.00 88.81 87 LEU A CA 1
ATOM 692 C C . LEU A 1 87 ? 11.267 -4.573 -11.776 1.00 88.81 87 LEU A C 1
ATOM 694 O O . LEU A 1 87 ? 10.876 -5.469 -12.527 1.00 88.81 87 LEU A O 1
ATOM 698 N N . ASN A 1 88 ? 12.507 -4.554 -11.289 1.00 88.31 88 ASN A N 1
ATOM 699 C CA . ASN A 1 88 ? 13.426 -5.671 -11.492 1.00 88.31 88 ASN A CA 1
ATOM 700 C C . ASN A 1 88 ? 13.046 -6.870 -10.599 1.00 88.31 88 ASN A C 1
ATOM 702 O O . ASN A 1 88 ? 12.303 -6.724 -9.628 1.00 88.31 88 ASN A O 1
ATOM 706 N N . GLU A 1 89 ? 13.566 -8.054 -10.932 1.00 84.44 89 GLU A N 1
ATOM 707 C CA . GLU A 1 89 ? 13.258 -9.309 -10.224 1.00 84.44 89 GLU A CA 1
ATOM 708 C C . GLU A 1 89 ? 13.583 -9.233 -8.725 1.00 84.44 89 GLU A C 1
ATOM 710 O O . GLU A 1 89 ? 12.813 -9.710 -7.899 1.00 84.44 89 GLU A O 1
ATOM 715 N N . GLU A 1 90 ? 14.688 -8.575 -8.367 1.00 88.00 90 GLU A N 1
ATOM 716 C CA . GLU A 1 90 ? 15.103 -8.394 -6.972 1.00 88.00 90 GLU A CA 1
ATOM 717 C C . GLU A 1 90 ? 14.077 -7.573 -6.177 1.00 88.00 90 GLU A C 1
ATOM 719 O O . GLU A 1 90 ? 13.688 -7.956 -5.077 1.00 88.00 90 GLU A O 1
ATOM 724 N N . SER A 1 91 ? 13.576 -6.484 -6.763 1.00 91.31 91 SER A N 1
ATOM 725 C CA . SER A 1 91 ? 12.553 -5.635 -6.145 1.00 91.31 91 SER A CA 1
ATOM 726 C C . SER A 1 91 ? 11.228 -6.384 -6.002 1.00 91.31 91 SER A C 1
ATOM 728 O O . SER A 1 91 ? 10.561 -6.260 -4.979 1.00 91.31 91 SER A O 1
ATOM 730 N N . ALA A 1 92 ? 10.852 -7.188 -7.000 1.00 88.25 92 ALA A N 1
ATOM 731 C CA . ALA A 1 92 ? 9.633 -7.990 -6.952 1.00 88.25 92 ALA A CA 1
ATOM 732 C C . ALA A 1 92 ? 9.694 -9.100 -5.887 1.00 88.25 92 ALA A C 1
ATOM 734 O O . ALA A 1 92 ? 8.695 -9.352 -5.213 1.00 88.25 92 ALA A O 1
ATOM 735 N N . GLU A 1 93 ? 10.854 -9.732 -5.686 1.00 88.44 93 GLU A N 1
ATOM 736 C CA . GLU A 1 93 ? 11.029 -10.726 -4.621 1.00 88.44 93 GLU A CA 1
ATOM 737 C C . GLU A 1 93 ? 10.919 -10.096 -3.226 1.00 88.44 93 GLU A C 1
ATOM 739 O O . GLU A 1 93 ? 10.303 -10.700 -2.354 1.00 88.44 93 GLU A O 1
ATOM 744 N N . VAL A 1 94 ? 11.403 -8.865 -3.010 1.00 90.56 94 VAL A N 1
ATOM 745 C CA . VAL A 1 94 ? 11.184 -8.152 -1.733 1.00 90.56 94 VAL A CA 1
ATOM 746 C C . VAL A 1 94 ? 9.691 -8.005 -1.433 1.00 90.56 94 VAL A C 1
ATOM 748 O O . VAL A 1 94 ? 9.260 -8.316 -0.324 1.00 90.56 94 VAL A O 1
ATOM 751 N N . LEU A 1 95 ? 8.892 -7.598 -2.426 1.00 90.62 95 LEU A N 1
ATOM 752 C CA . LEU A 1 95 ? 7.440 -7.438 -2.267 1.00 90.62 95 LEU A CA 1
ATOM 753 C C . LEU A 1 95 ? 6.732 -8.754 -1.916 1.00 90.62 95 LEU A C 1
ATOM 755 O O . LEU A 1 95 ? 5.725 -8.747 -1.213 1.00 90.62 95 LEU A O 1
ATOM 759 N N . ARG A 1 96 ? 7.263 -9.890 -2.376 1.00 86.56 96 ARG A N 1
ATOM 760 C CA . ARG A 1 96 ? 6.673 -11.216 -2.164 1.00 86.56 96 ARG A CA 1
ATOM 761 C C . ARG A 1 96 ? 6.738 -11.696 -0.710 1.00 86.56 96 ARG A C 1
ATOM 763 O O . ARG A 1 96 ? 5.920 -12.528 -0.323 1.00 86.56 96 ARG A O 1
ATOM 770 N N . TYR A 1 97 ? 7.702 -11.210 0.072 1.00 88.69 97 TYR A N 1
ATOM 771 C CA . TYR A 1 97 ? 7.920 -11.633 1.463 1.00 88.69 97 TYR A CA 1
ATOM 772 C C . TYR A 1 97 ? 7.378 -10.647 2.506 1.00 88.69 97 TYR A C 1
ATOM 774 O O . TYR A 1 97 ? 7.622 -10.840 3.696 1.00 88.69 97 TYR A O 1
ATOM 782 N N . LEU A 1 98 ? 6.659 -9.604 2.086 1.00 88.62 98 LEU A N 1
ATOM 783 C CA . LEU A 1 98 ? 6.031 -8.670 3.017 1.00 88.62 98 LEU A CA 1
ATOM 784 C C . LEU A 1 98 ? 4.871 -9.341 3.764 1.00 88.62 98 LEU A C 1
ATOM 786 O O . LEU A 1 98 ? 4.086 -10.091 3.181 1.00 88.62 98 LEU A O 1
ATOM 790 N N . ASP A 1 99 ? 4.767 -9.069 5.065 1.00 87.12 99 ASP A N 1
ATOM 791 C CA . ASP A 1 99 ? 3.589 -9.425 5.853 1.00 87.12 99 ASP A CA 1
ATOM 792 C C . ASP A 1 99 ? 2.409 -8.492 5.533 1.00 87.12 99 ASP A C 1
ATOM 794 O O . ASP A 1 99 ? 2.574 -7.452 4.896 1.00 87.12 99 ASP A O 1
ATOM 798 N N . ILE A 1 100 ? 1.212 -8.865 5.988 1.00 80.38 100 ILE A N 1
ATOM 799 C CA . ILE A 1 100 ? -0.025 -8.149 5.657 1.00 80.38 100 ILE A CA 1
ATOM 800 C C . ILE A 1 100 ? -0.002 -6.674 6.089 1.00 80.38 10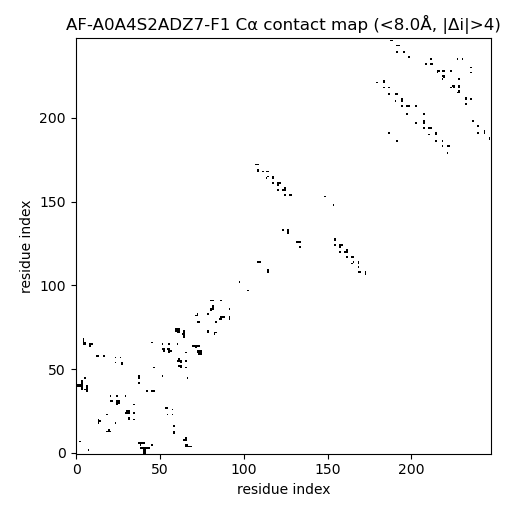0 ILE A C 1
ATOM 802 O O . ILE A 1 100 ? -0.369 -5.818 5.294 1.00 80.38 100 ILE A O 1
ATOM 806 N N . ASN A 1 101 ? 0.543 -6.356 7.270 1.00 79.62 101 ASN A N 1
ATOM 807 C CA . ASN A 1 101 ? 0.594 -4.978 7.764 1.00 79.62 101 ASN A CA 1
ATOM 808 C C . ASN A 1 101 ? 1.573 -4.144 6.931 1.00 79.62 101 ASN A C 1
ATOM 810 O O . ASN A 1 101 ? 1.302 -2.996 6.588 1.00 79.62 101 ASN A O 1
ATOM 814 N N . SER A 1 102 ? 2.714 -4.739 6.570 1.00 88.50 102 SER A N 1
ATOM 815 C CA . SER A 1 102 ? 3.682 -4.106 5.674 1.00 88.50 102 SER A CA 1
ATOM 816 C C . SER A 1 102 ? 3.087 -3.830 4.287 1.00 88.50 102 SER A C 1
ATOM 818 O O . SER A 1 102 ? 3.389 -2.797 3.691 1.00 88.50 102 SER A O 1
ATOM 820 N N . VAL A 1 103 ? 2.242 -4.731 3.770 1.00 87.69 103 VAL A N 1
ATOM 821 C CA . VAL A 1 103 ? 1.539 -4.551 2.488 1.00 87.69 103 VAL A CA 1
ATOM 822 C C . VAL A 1 103 ? 0.512 -3.422 2.567 1.00 87.69 103 VAL A C 1
ATOM 824 O O . VAL A 1 103 ? 0.460 -2.604 1.649 1.00 87.69 103 VAL A O 1
ATOM 827 N N . ASP A 1 104 ? -0.262 -3.340 3.647 1.00 84.19 104 ASP A N 1
ATOM 828 C CA . ASP A 1 104 ? -1.284 -2.303 3.821 1.00 84.19 104 ASP A CA 1
ATOM 829 C C . ASP A 1 104 ? -0.656 -0.904 3.871 1.00 84.19 104 ASP A C 1
ATOM 831 O O . ASP A 1 104 ? -0.993 -0.042 3.055 1.00 84.19 104 ASP A O 1
ATOM 835 N N . ILE A 1 105 ? 0.368 -0.714 4.709 1.00 91.38 105 ILE A N 1
ATOM 836 C CA . ILE A 1 105 ? 1.099 0.560 4.786 1.00 91.38 105 ILE A CA 1
ATOM 837 C C . ILE A 1 105 ? 1.791 0.894 3.459 1.00 91.38 105 ILE A C 1
ATOM 839 O O . ILE A 1 105 ? 1.805 2.050 3.033 1.00 91.38 105 ILE A O 1
ATOM 843 N N . LEU A 1 106 ? 2.352 -0.100 2.761 1.00 94.69 106 LEU A N 1
ATOM 844 C CA . LEU A 1 106 ? 2.936 0.127 1.441 1.00 94.69 106 LEU A CA 1
ATOM 845 C C . LEU A 1 106 ? 1.882 0.620 0.441 1.00 94.69 106 LEU A C 1
ATOM 847 O O . LEU A 1 106 ? 2.155 1.560 -0.302 1.00 94.69 106 LEU A O 1
ATOM 851 N N . ASN A 1 107 ? 0.688 0.026 0.424 1.00 93.44 107 ASN A N 1
ATOM 852 C CA . ASN A 1 107 ? -0.400 0.468 -0.447 1.00 93.44 107 ASN A CA 1
ATOM 853 C C . ASN A 1 107 ? -0.812 1.913 -0.144 1.00 93.44 107 ASN A C 1
ATOM 855 O O . ASN A 1 107 ? -0.986 2.703 -1.074 1.00 93.44 107 ASN A O 1
ATOM 859 N N . GLU A 1 108 ? -0.912 2.287 1.131 1.00 95.31 108 GLU A N 1
ATOM 860 C CA . GLU A 1 108 ? -1.217 3.660 1.546 1.00 95.31 108 GLU A CA 1
ATOM 861 C C . GLU A 1 108 ? -0.135 4.646 1.090 1.00 95.31 108 GLU A C 1
ATOM 863 O O . GLU A 1 108 ? -0.448 5.678 0.498 1.00 95.31 108 GLU A O 1
ATOM 868 N N . ILE A 1 109 ? 1.147 4.295 1.247 1.00 96.94 109 ILE A N 1
ATOM 869 C CA . ILE A 1 109 ? 2.264 5.113 0.751 1.00 96.94 109 ILE A CA 1
ATOM 870 C C . ILE A 1 109 ? 2.194 5.272 -0.773 1.00 96.94 109 ILE A C 1
ATOM 872 O O . ILE A 1 109 ? 2.326 6.389 -1.273 1.00 96.94 109 ILE A O 1
ATOM 876 N N . LEU A 1 110 ? 1.998 4.177 -1.515 1.00 95.50 110 LEU A N 1
ATOM 877 C CA . LEU A 1 110 ? 1.982 4.178 -2.984 1.00 95.50 110 LEU A CA 1
ATOM 878 C C . LEU A 1 110 ? 0.795 4.958 -3.562 1.00 95.50 110 LEU A C 1
ATOM 880 O O . LEU A 1 110 ? 0.909 5.537 -4.641 1.00 95.50 110 LEU A O 1
ATOM 884 N N . THR A 1 111 ? -0.339 4.965 -2.860 1.00 95.00 111 THR A N 1
ATOM 885 C CA . THR A 1 111 ? -1.567 5.655 -3.287 1.00 95.00 111 THR A CA 1
ATOM 886 C C . THR A 1 111 ? -1.682 7.077 -2.739 1.00 95.00 111 THR A C 1
ATOM 888 O O . THR A 1 111 ? -2.589 7.817 -3.129 1.00 95.00 111 THR A O 1
ATOM 891 N N . HIS A 1 112 ? -0.750 7.501 -1.884 1.00 97.31 112 HIS A N 1
ATOM 892 C CA . HIS A 1 112 ? -0.755 8.836 -1.314 1.00 97.31 112 HIS A CA 1
ATOM 893 C C . HIS A 1 112 ? -0.582 9.923 -2.388 1.00 97.31 112 HIS A C 1
ATOM 895 O O . HIS A 1 112 ? 0.307 9.863 -3.238 1.00 97.31 112 HIS A O 1
ATOM 901 N N . SER A 1 113 ? -1.365 11.003 -2.292 1.00 95.94 113 SER A N 1
ATOM 902 C CA . SER A 1 113 ? -1.388 12.107 -3.274 1.00 95.94 113 SER A CA 1
ATOM 903 C C . SER A 1 113 ? -0.027 12.776 -3.536 1.00 95.94 113 SER A C 1
ATOM 905 O O . SER A 1 113 ? 0.209 13.335 -4.605 1.00 95.94 113 SER A O 1
ATOM 907 N N . LYS A 1 114 ? 0.886 12.721 -2.559 1.00 95.19 114 LYS A N 1
ATOM 908 C CA . LYS A 1 114 ? 2.243 13.296 -2.632 1.00 95.19 114 LYS A CA 1
ATOM 909 C C . LYS A 1 114 ? 3.310 12.306 -3.126 1.00 95.19 114 LYS A C 1
ATOM 911 O O . LYS A 1 114 ? 4.454 12.718 -3.317 1.00 95.19 114 LYS A O 1
ATOM 916 N N . PHE A 1 115 ? 2.974 11.029 -3.323 1.00 97.12 115 PHE A N 1
ATOM 917 C CA . PHE A 1 115 ? 3.944 9.981 -3.653 1.00 97.12 115 PHE A CA 1
ATOM 918 C C . PHE A 1 115 ? 4.635 10.218 -5.003 1.00 97.12 115 PHE A C 1
ATOM 920 O O . PHE A 1 115 ? 5.865 10.225 -5.074 1.00 97.12 115 PHE A O 1
ATOM 927 N N . GLU A 1 116 ? 3.870 10.510 -6.061 1.00 94.19 116 GLU A N 1
ATOM 928 C CA . GLU A 1 116 ? 4.430 10.798 -7.391 1.00 94.19 116 GLU A CA 1
ATOM 929 C C . GLU A 1 116 ? 5.366 12.017 -7.369 1.00 94.19 116 GLU A C 1
ATOM 931 O O . GLU A 1 116 ? 6.457 11.990 -7.944 1.00 94.19 116 GLU A O 1
ATOM 936 N N . TYR A 1 117 ? 4.977 13.070 -6.642 1.00 92.81 117 TYR A N 1
ATOM 937 C CA . TYR A 1 117 ? 5.810 14.258 -6.459 1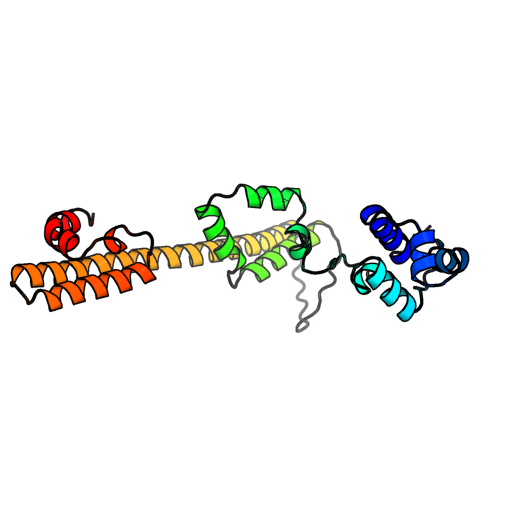.00 92.81 117 TYR A CA 1
ATOM 938 C C . TYR A 1 117 ? 7.117 13.921 -5.729 1.00 92.81 117 TYR A C 1
ATOM 940 O O . TYR A 1 117 ? 8.191 14.336 -6.166 1.00 92.81 117 TYR A O 1
ATOM 948 N N . MET A 1 118 ? 7.053 13.128 -4.656 1.00 96.19 118 MET A N 1
ATOM 949 C CA . MET A 1 118 ? 8.240 12.674 -3.932 1.00 96.19 118 MET A CA 1
ATOM 950 C C . MET A 1 118 ? 9.193 11.888 -4.842 1.00 96.19 118 MET A C 1
ATOM 952 O O . MET A 1 118 ? 10.395 12.166 -4.850 1.00 96.19 118 MET A O 1
ATOM 956 N N . LEU A 1 119 ? 8.674 10.950 -5.643 1.00 95.12 119 LEU A N 1
ATOM 957 C CA . LEU A 1 119 ? 9.476 10.195 -6.610 1.00 95.12 119 LEU A CA 1
ATOM 958 C C . LEU A 1 119 ? 10.149 11.114 -7.635 1.00 95.12 119 LEU A C 1
ATOM 960 O O . LEU A 1 119 ? 11.341 10.954 -7.905 1.00 95.12 119 LEU A O 1
ATOM 964 N N . ALA A 1 120 ? 9.436 12.115 -8.158 1.00 90.38 120 ALA A N 1
ATOM 965 C CA . ALA A 1 120 ? 10.018 13.098 -9.069 1.00 90.38 120 ALA A CA 1
ATOM 966 C C . ALA A 1 120 ? 11.183 13.867 -8.414 1.00 90.38 120 ALA A C 1
ATOM 968 O O . ALA A 1 120 ? 12.240 14.034 -9.029 1.00 90.38 120 ALA A O 1
ATOM 969 N N . GLN A 1 121 ? 11.049 14.262 -7.142 1.00 90.38 121 GLN A N 1
ATOM 970 C CA . GLN A 1 121 ? 12.130 14.922 -6.399 1.00 90.38 121 GLN A CA 1
ATOM 971 C C . GLN A 1 121 ? 13.336 14.001 -6.166 1.00 90.38 121 GLN A C 1
ATOM 973 O O . GLN A 1 121 ? 14.479 14.452 -6.270 1.00 90.38 121 GLN A O 1
ATOM 978 N N . ILE A 1 122 ? 13.112 12.706 -5.916 1.00 92.88 122 ILE A N 1
ATOM 979 C CA . ILE A 1 122 ? 14.187 11.706 -5.812 1.00 92.88 122 ILE A CA 1
ATOM 980 C C . ILE A 1 122 ? 14.944 11.600 -7.137 1.00 92.88 122 ILE A C 1
ATOM 982 O O . ILE A 1 122 ? 16.175 11.663 -7.145 1.00 92.88 122 ILE A O 1
ATOM 986 N N . VAL A 1 123 ? 14.232 11.500 -8.264 1.00 88.44 123 VAL A N 1
ATOM 987 C CA . VAL A 1 123 ? 14.853 11.470 -9.597 1.00 88.44 123 VAL A CA 1
ATOM 988 C C . VAL A 1 123 ? 15.674 12.738 -9.830 1.00 88.44 123 VAL A C 1
ATOM 990 O O . VAL A 1 123 ? 16.841 12.649 -10.206 1.00 88.44 123 VAL A O 1
ATOM 993 N N . HIS A 1 124 ? 15.120 13.914 -9.523 1.00 85.31 124 HIS A N 1
ATOM 994 C CA . HIS A 1 124 ? 15.830 15.189 -9.649 1.00 85.31 124 HIS A CA 1
ATOM 995 C C . HIS A 1 124 ? 17.095 15.242 -8.781 1.00 85.31 124 HIS A C 1
ATOM 997 O O . HIS A 1 124 ? 18.124 15.755 -9.223 1.00 85.31 124 HIS A O 1
ATOM 1003 N N . PHE A 1 125 ? 17.048 14.713 -7.557 1.00 86.19 125 PHE A N 1
ATOM 1004 C CA . PHE A 1 125 ? 18.202 14.634 -6.662 1.00 86.19 125 PHE A CA 1
ATOM 1005 C C . PHE A 1 125 ? 19.293 13.688 -7.196 1.00 86.19 125 PHE A C 1
ATOM 1007 O O . PHE A 1 125 ? 20.481 14.030 -7.186 1.00 86.19 125 PHE A O 1
ATOM 1014 N N . VAL A 1 126 ? 18.907 12.515 -7.706 1.00 84.00 126 VAL A N 1
ATOM 1015 C CA . VAL A 1 126 ? 19.847 11.519 -8.245 1.00 84.00 126 VAL A CA 1
ATOM 1016 C C . VAL A 1 126 ? 20.470 11.990 -9.560 1.00 84.00 126 VAL A C 1
ATOM 1018 O O . VAL A 1 126 ? 21.686 11.887 -9.716 1.00 84.00 126 VAL A O 1
ATOM 1021 N N . CYS A 1 127 ? 19.685 12.553 -10.483 1.00 79.19 127 CYS A N 1
ATOM 1022 C CA . CYS A 1 127 ? 20.194 13.097 -11.747 1.00 79.19 127 CYS A CA 1
ATOM 1023 C C . CYS A 1 127 ? 21.117 14.302 -11.520 1.00 79.19 127 CYS A C 1
ATOM 1025 O O . CYS A 1 127 ? 22.182 14.370 -12.134 1.00 79.19 127 CYS A O 1
ATOM 1027 N N . PHE A 1 128 ? 20.782 15.191 -10.571 1.00 71.25 128 PHE A N 1
ATOM 1028 C CA . PHE A 1 128 ? 21.680 16.274 -10.145 1.00 71.25 128 PHE A CA 1
ATOM 1029 C C . PHE A 1 128 ? 23.042 15.735 -9.690 1.00 71.25 128 PHE A C 1
ATOM 1031 O O . PHE A 1 128 ? 24.081 16.279 -10.045 1.00 71.25 128 PHE A O 1
ATOM 1038 N N . SER A 1 129 ? 23.047 14.612 -8.971 1.00 64.75 129 SER A N 1
ATOM 1039 C CA . SER A 1 129 ? 24.278 13.977 -8.489 1.00 64.75 129 SER A CA 1
ATOM 1040 C C . SER A 1 129 ? 25.122 13.327 -9.601 1.00 64.75 129 SER A C 1
ATOM 1042 O O . SER A 1 129 ? 26.272 12.970 -9.352 1.00 64.75 129 SER A O 1
ATOM 1044 N N . ARG A 1 130 ? 24.575 13.148 -10.815 1.00 58.81 130 ARG A N 1
ATOM 1045 C CA . ARG A 1 130 ? 25.228 12.458 -11.945 1.00 58.81 130 ARG A CA 1
ATOM 1046 C C . ARG A 1 130 ? 25.697 13.382 -13.077 1.00 58.81 130 ARG A C 1
ATOM 1048 O O . ARG A 1 130 ? 26.306 12.879 -14.014 1.00 58.81 130 ARG A O 1
ATOM 1055 N N . ASN A 1 131 ? 25.457 14.699 -13.007 1.00 57.28 131 ASN A N 1
ATOM 1056 C CA . ASN A 1 131 ? 25.679 15.643 -14.123 1.00 57.28 131 ASN A CA 1
ATOM 1057 C C . ASN A 1 131 ? 24.978 15.229 -15.440 1.00 57.28 131 ASN A C 1
ATOM 1059 O O . ASN A 1 131 ? 25.378 15.654 -16.523 1.00 57.28 131 ASN A O 1
ATOM 1063 N N . GLU A 1 132 ? 23.937 14.398 -15.368 1.00 48.91 132 GLU A N 1
ATOM 1064 C CA . GLU A 1 132 ? 23.146 14.002 -16.533 1.00 48.91 132 GLU A CA 1
ATOM 1065 C C . GLU A 1 132 ? 22.018 15.029 -16.720 1.00 48.91 132 GLU A C 1
ATOM 1067 O O . GLU A 1 132 ? 21.176 15.195 -15.834 1.00 48.91 132 GLU A O 1
ATOM 1072 N N . GLU A 1 133 ? 22.019 15.752 -17.848 1.00 42.75 133 GLU A N 1
ATOM 1073 C CA . GLU A 1 133 ? 20.939 16.678 -18.214 1.00 42.75 133 GLU A CA 1
ATOM 1074 C C . GLU A 1 133 ? 19.607 15.921 -18.271 1.00 42.75 133 GLU A C 1
ATOM 1076 O O . GLU A 1 133 ? 19.376 15.061 -19.124 1.00 42.75 133 GLU A O 1
ATOM 1081 N N . TYR A 1 134 ? 18.718 16.248 -17.338 1.00 42.41 134 TYR A N 1
ATOM 1082 C CA . TYR A 1 134 ? 17.346 15.772 -17.331 1.00 42.41 134 TYR A CA 1
ATOM 1083 C C . TYR A 1 134 ? 16.583 16.431 -18.489 1.00 42.41 134 TYR A C 1
ATOM 1085 O O . TYR A 1 134 ? 16.469 17.655 -18.538 1.00 42.41 134 TYR A O 1
ATOM 1093 N N . ILE A 1 135 ? 16.042 15.635 -19.417 1.00 40.62 135 ILE A N 1
ATOM 1094 C CA . ILE A 1 135 ? 15.067 16.131 -20.398 1.00 40.62 135 ILE A CA 1
ATOM 1095 C C . ILE A 1 135 ? 13.741 16.295 -19.649 1.00 40.62 135 ILE A C 1
ATOM 1097 O O . ILE A 1 135 ? 12.979 15.341 -19.502 1.00 40.62 135 ILE A O 1
ATOM 1101 N N . SER A 1 136 ? 13.491 17.498 -19.132 1.00 39.69 136 SER A N 1
ATOM 1102 C CA . SER A 1 136 ? 12.209 17.858 -18.534 1.00 39.69 136 SER A CA 1
ATOM 1103 C C . SER A 1 136 ? 11.133 17.958 -19.613 1.00 39.69 136 SER A C 1
ATOM 1105 O O . SER A 1 136 ? 11.292 18.705 -20.580 1.00 39.69 136 SER A O 1
ATOM 1107 N N . TYR A 1 137 ? 10.013 17.256 -19.433 1.00 37.94 137 TYR A N 1
ATOM 1108 C CA . TYR A 1 137 ? 8.768 17.633 -20.099 1.00 37.94 137 TYR A CA 1
ATOM 1109 C C . TYR A 1 137 ? 8.215 18.852 -19.363 1.00 37.94 137 TYR A C 1
ATOM 1111 O O . TYR A 1 137 ? 7.683 18.749 -18.262 1.00 37.94 137 TYR A O 1
ATOM 1119 N N . ASP A 1 138 ? 8.469 20.013 -19.957 1.00 36.12 138 ASP A N 1
ATOM 1120 C CA . ASP A 1 138 ? 8.161 21.333 -19.423 1.00 36.12 138 ASP A CA 1
ATOM 1121 C C . ASP A 1 138 ? 6.639 21.520 -19.301 1.00 36.12 138 ASP A C 1
ATOM 1123 O O . ASP A 1 138 ? 5.915 21.488 -20.298 1.00 36.12 138 ASP A O 1
ATOM 1127 N N . MET A 1 139 ? 6.156 21.731 -18.078 1.00 38.50 139 MET A N 1
ATOM 1128 C CA . MET A 1 139 ? 4.838 22.298 -17.804 1.00 38.50 139 MET A CA 1
ATOM 1129 C C . MET A 1 139 ? 5.058 23.576 -16.996 1.00 38.50 139 MET A C 1
ATOM 1131 O O . MET A 1 139 ? 5.060 23.550 -15.772 1.00 38.50 139 MET A O 1
ATOM 1135 N N . GLY A 1 140 ? 5.211 24.695 -17.704 1.00 37.12 140 GLY A N 1
ATOM 1136 C CA . GLY A 1 140 ? 4.897 26.014 -17.161 1.00 37.12 140 GLY A CA 1
ATOM 1137 C C . GLY A 1 140 ? 6.059 26.850 -16.617 1.00 37.12 140 GLY A C 1
ATOM 1138 O O . GLY A 1 140 ? 6.602 26.589 -15.553 1.00 37.12 140 GLY A O 1
ATOM 1139 N N . ASP A 1 141 ? 6.263 27.946 -17.345 1.00 36.88 141 ASP A N 1
ATOM 1140 C CA . ASP A 1 141 ? 6.785 29.264 -16.976 1.00 36.88 141 ASP A CA 1
ATOM 1141 C C . ASP A 1 141 ? 8.256 29.417 -16.554 1.00 36.88 141 ASP A C 1
ATOM 1143 O O . ASP A 1 141 ? 8.759 28.929 -15.541 1.00 36.88 141 ASP A O 1
ATOM 1147 N N . GLY A 1 142 ? 8.948 30.194 -17.385 1.00 43.31 142 GLY A N 1
ATOM 1148 C CA . GLY A 1 142 ? 10.346 30.525 -17.254 1.00 43.31 142 GLY A CA 1
ATOM 1149 C C . GLY A 1 142 ? 10.559 31.626 -16.229 1.00 43.31 142 GLY A C 1
ATOM 1150 O O . GLY A 1 142 ? 10.383 32.805 -16.514 1.00 43.31 142 GLY A O 1
ATOM 1151 N N . SER A 1 143 ? 11.119 31.259 -15.084 1.00 37.69 143 SER A N 1
ATOM 1152 C CA . SER A 1 143 ? 11.890 32.195 -14.270 1.00 37.69 143 SER A CA 1
ATOM 1153 C C . SER A 1 143 ? 13.151 31.509 -13.754 1.00 37.69 143 SER A C 1
ATOM 1155 O O . SER A 1 143 ? 13.136 30.806 -12.746 1.00 37.69 143 SER A O 1
ATOM 1157 N N . LYS A 1 144 ? 14.273 31.707 -14.453 1.00 38.78 144 LYS A N 1
ATOM 1158 C CA . LYS A 1 144 ? 15.600 31.361 -13.929 1.00 38.78 144 LYS A CA 1
ATOM 1159 C C . LYS A 1 144 ? 16.026 32.456 -12.950 1.00 38.78 144 LYS A C 1
ATOM 1161 O O . LYS A 1 144 ? 16.394 33.542 -13.390 1.00 38.78 144 LYS A O 1
ATOM 1166 N N . SER A 1 145 ? 16.013 32.182 -11.645 1.00 36.38 145 SER A N 1
ATOM 1167 C CA . SER A 1 145 ? 16.773 3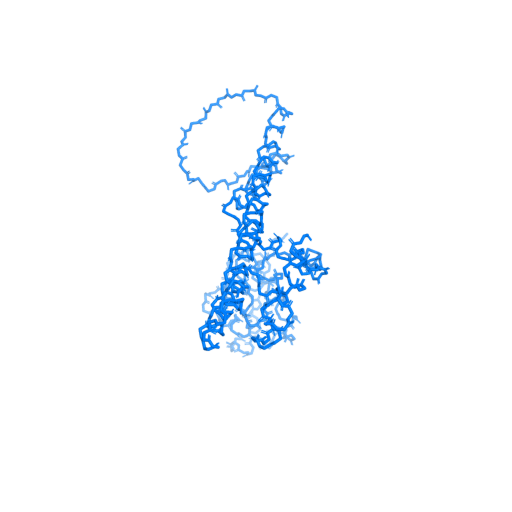2.992 -10.684 1.00 36.38 145 SER A CA 1
ATOM 1168 C C . SER A 1 145 ? 18.171 32.389 -10.501 1.00 36.38 145 SER A C 1
ATOM 1170 O O . SER A 1 145 ? 18.262 31.199 -10.184 1.00 36.38 145 SER A O 1
ATOM 1172 N N . PRO A 1 146 ? 19.259 33.159 -10.659 1.00 44.88 146 PRO A N 1
ATOM 1173 C CA . PRO A 1 146 ? 20.600 32.690 -10.359 1.00 44.88 146 PRO A CA 1
ATOM 1174 C C . PRO A 1 146 ? 20.836 32.820 -8.853 1.00 44.88 146 PRO A C 1
ATOM 1176 O O . PRO A 1 146 ? 21.152 33.899 -8.356 1.00 44.88 146 PRO A O 1
ATOM 1179 N N . ILE A 1 147 ? 20.663 31.725 -8.118 1.00 43.34 147 ILE A N 1
ATOM 1180 C CA . ILE A 1 147 ? 21.236 31.598 -6.780 1.00 43.34 147 ILE A CA 1
ATOM 1181 C C . ILE A 1 147 ? 22.442 30.679 -6.934 1.00 43.34 147 ILE A C 1
ATOM 1183 O O . ILE A 1 147 ? 22.301 29.469 -7.106 1.00 43.34 147 ILE A O 1
ATOM 1187 N N . ASP A 1 148 ? 23.628 31.281 -6.924 1.00 49.47 148 ASP A N 1
ATOM 1188 C CA . ASP A 1 148 ? 24.914 30.586 -6.931 1.00 49.47 148 ASP A CA 1
ATOM 1189 C C . ASP A 1 148 ? 25.162 30.000 -5.530 1.00 49.47 148 ASP A C 1
ATOM 1191 O O . ASP A 1 148 ? 25.932 30.505 -4.716 1.00 49.47 148 ASP A O 1
ATOM 1195 N N . THR A 1 149 ? 24.367 28.990 -5.185 1.00 51.75 149 THR A N 1
ATOM 1196 C CA . THR A 1 149 ? 24.585 28.152 -4.005 1.00 51.75 149 THR A CA 1
ATOM 1197 C C . THR A 1 149 ? 25.624 27.098 -4.347 1.00 51.75 149 THR A C 1
ATOM 1199 O O . THR A 1 149 ? 25.476 26.411 -5.359 1.00 51.75 149 THR A O 1
ATOM 1202 N N . ASP A 1 150 ? 26.636 26.941 -3.492 1.00 71.12 150 ASP A N 1
ATOM 1203 C CA . ASP A 1 150 ? 27.606 25.848 -3.583 1.00 71.12 150 ASP A CA 1
ATOM 1204 C C . ASP A 1 150 ? 26.884 24.490 -3.756 1.00 71.12 150 ASP A C 1
ATOM 1206 O O . ASP A 1 150 ? 25.768 24.277 -3.268 1.00 71.12 150 ASP A O 1
ATOM 1210 N N . THR A 1 151 ? 27.520 23.578 -4.492 1.00 72.88 151 THR A N 1
ATOM 1211 C CA . THR A 1 151 ? 26.943 22.286 -4.898 1.00 72.88 151 THR A CA 1
ATOM 1212 C C . THR A 1 151 ? 26.478 21.464 -3.693 1.00 72.88 151 THR A C 1
ATOM 1214 O O . THR A 1 151 ? 25.440 20.801 -3.769 1.00 72.88 151 THR A O 1
ATOM 1217 N N . GLU A 1 152 ? 27.180 21.548 -2.558 1.00 76.44 152 GLU A N 1
ATOM 1218 C CA . GLU A 1 152 ? 26.769 20.862 -1.328 1.00 76.44 152 GLU A CA 1
ATOM 1219 C C . GLU A 1 152 ? 25.506 21.476 -0.712 1.00 76.44 152 GLU A C 1
ATOM 1221 O O . GLU A 1 152 ? 24.617 20.744 -0.272 1.00 76.44 152 GLU A O 1
ATOM 1226 N N . THR A 1 153 ? 25.352 22.799 -0.768 1.00 77.81 153 THR A N 1
ATOM 1227 C CA . THR A 1 153 ? 24.129 23.484 -0.321 1.00 77.81 153 THR A CA 1
ATOM 1228 C C . THR A 1 153 ? 22.914 23.095 -1.176 1.00 77.81 153 THR A C 1
ATOM 1230 O O . THR A 1 153 ? 21.843 22.798 -0.642 1.00 77.81 153 THR A O 1
ATOM 1233 N N . GLN A 1 154 ? 23.072 23.010 -2.502 1.00 77.62 154 GLN A N 1
ATOM 1234 C CA . GLN A 1 154 ? 21.990 22.584 -3.406 1.00 77.62 154 GLN A CA 1
ATOM 1235 C C . GLN A 1 154 ? 21.585 21.123 -3.184 1.00 77.62 154 GLN A C 1
ATOM 1237 O O . GLN A 1 154 ? 20.398 20.785 -3.171 1.00 77.62 154 GLN A O 1
ATOM 1242 N N . LYS A 1 155 ? 22.572 20.251 -2.980 1.00 84.19 155 LYS A N 1
ATOM 1243 C CA . LYS A 1 155 ? 22.369 18.841 -2.642 1.00 84.19 155 LYS A CA 1
ATOM 1244 C C . LYS A 1 155 ? 21.635 18.688 -1.310 1.00 84.19 155 LYS A C 1
ATOM 1246 O O . LYS A 1 155 ? 20.685 17.910 -1.235 1.00 84.19 155 LYS A O 1
ATOM 1251 N N . ALA A 1 156 ? 22.029 19.444 -0.284 1.00 85.88 156 ALA A N 1
ATOM 1252 C CA . ALA A 1 156 ? 21.364 19.440 1.015 1.00 85.88 156 ALA A CA 1
ATOM 1253 C C . ALA A 1 156 ? 19.897 19.879 0.902 1.00 85.88 156 ALA A C 1
ATOM 1255 O O . ALA A 1 156 ? 19.018 19.197 1.427 1.00 85.88 156 ALA A O 1
ATOM 1256 N N . LEU A 1 157 ? 19.621 20.950 0.151 1.00 85.31 157 LEU A N 1
ATOM 1257 C CA . LEU A 1 157 ? 18.261 21.444 -0.066 1.00 85.31 157 LEU A CA 1
ATOM 1258 C C . LEU A 1 157 ? 17.380 20.420 -0.794 1.00 85.31 157 LEU A C 1
ATOM 1260 O O . LEU A 1 157 ? 16.268 20.137 -0.358 1.00 85.31 157 LEU A O 1
ATOM 1264 N N . LYS A 1 158 ? 17.877 19.816 -1.879 1.00 85.38 158 LYS A N 1
ATOM 1265 C CA . LYS A 1 158 ? 17.131 18.790 -2.626 1.00 85.38 158 LYS A CA 1
ATOM 1266 C C . LYS A 1 158 ? 16.849 17.552 -1.770 1.00 85.38 158 LYS A C 1
ATOM 1268 O O . LYS A 1 158 ? 15.740 17.026 -1.810 1.00 85.38 158 LYS A O 1
ATOM 1273 N N . LYS A 1 159 ? 17.822 17.116 -0.960 1.00 90.44 159 LYS A N 1
ATOM 1274 C CA . LYS A 1 159 ? 17.624 16.018 -0.004 1.00 90.44 159 LYS A CA 1
ATOM 1275 C C . LYS A 1 159 ? 16.564 16.374 1.039 1.00 90.44 159 LYS A C 1
ATOM 1277 O O . LYS A 1 159 ? 15.699 15.547 1.303 1.00 90.44 159 LYS A O 1
ATOM 1282 N N . TYR A 1 160 ? 16.614 17.593 1.582 1.00 92.50 160 TYR A N 1
ATOM 1283 C CA . TYR A 1 160 ? 15.633 18.083 2.549 1.00 92.50 160 TYR A CA 1
ATOM 1284 C C . TYR A 1 160 ? 14.207 18.040 1.986 1.00 92.50 160 TYR A C 1
ATOM 1286 O O . TYR A 1 160 ? 13.308 17.540 2.651 1.00 92.50 160 TYR A O 1
ATOM 1294 N N . ILE A 1 161 ? 14.005 18.479 0.738 1.00 89.88 161 ILE A N 1
ATOM 1295 C CA . ILE A 1 161 ? 12.687 18.449 0.085 1.00 89.88 161 ILE A CA 1
ATOM 1296 C C . ILE A 1 161 ? 12.135 17.018 0.006 1.00 89.88 161 ILE A C 1
ATOM 1298 O O . ILE A 1 161 ? 10.961 16.801 0.308 1.00 89.88 161 ILE A O 1
ATOM 1302 N N . VAL A 1 162 ? 12.965 16.036 -0.367 1.00 94.00 162 VAL A N 1
ATOM 1303 C CA . VAL A 1 162 ? 12.556 14.621 -0.412 1.00 94.00 162 VAL A CA 1
ATOM 1304 C C . VAL A 1 162 ? 12.158 14.128 0.978 1.00 94.00 162 VAL A C 1
ATOM 1306 O O . VAL A 1 162 ? 11.077 13.566 1.134 1.00 94.00 162 VAL A O 1
ATOM 1309 N N . THR A 1 163 ? 13.002 14.360 1.988 1.00 95.75 163 THR A N 1
ATOM 1310 C CA . THR A 1 163 ? 12.739 13.882 3.353 1.00 95.75 163 THR A CA 1
ATOM 1311 C C . THR A 1 163 ? 11.502 14.531 3.956 1.00 95.75 163 THR A C 1
ATOM 1313 O O . THR A 1 163 ? 10.680 13.835 4.528 1.00 95.75 163 THR A O 1
ATOM 1316 N N . GLU A 1 164 ? 11.329 15.839 3.766 1.00 96.50 164 GLU A N 1
ATOM 1317 C CA . GLU A 1 164 ? 10.167 16.592 4.246 1.00 96.50 164 GLU A CA 1
ATOM 1318 C C . GLU A 1 164 ? 8.870 16.113 3.582 1.00 96.50 164 GLU A C 1
ATOM 1320 O O . GLU A 1 164 ? 7.823 16.029 4.220 1.00 96.50 164 GLU A O 1
ATOM 1325 N N . THR A 1 165 ? 8.930 15.783 2.289 1.00 95.31 165 THR A N 1
ATOM 1326 C CA . THR A 1 165 ? 7.771 15.241 1.572 1.00 95.31 165 THR A CA 1
ATOM 1327 C C . THR A 1 165 ? 7.410 13.858 2.101 1.00 95.31 165 THR A C 1
ATOM 1329 O O . THR A 1 165 ? 6.231 13.600 2.317 1.00 95.31 165 THR A O 1
ATOM 1332 N N . PHE A 1 166 ? 8.399 12.994 2.347 1.00 97.50 166 PHE A N 1
ATOM 1333 C CA . PHE A 1 166 ? 8.148 11.668 2.908 1.00 97.50 166 PHE A CA 1
ATOM 1334 C C . PHE A 1 166 ? 7.593 11.738 4.332 1.00 97.50 166 PHE A C 1
ATOM 1336 O O . PHE A 1 166 ? 6.613 11.061 4.615 1.00 97.50 166 PHE A O 1
ATOM 1343 N N . SER A 1 167 ? 8.144 12.600 5.195 1.00 97.25 167 SER A N 1
ATOM 1344 C CA . SER A 1 167 ? 7.614 12.810 6.548 1.00 97.25 167 SER A CA 1
ATOM 1345 C C . SER A 1 167 ? 6.136 13.182 6.516 1.00 97.25 167 SER A C 1
ATOM 1347 O O . SER A 1 167 ? 5.348 12.556 7.204 1.00 97.25 167 SER A O 1
ATOM 1349 N N . LYS A 1 168 ? 5.736 14.096 5.625 1.00 96.25 168 LYS A N 1
ATOM 1350 C CA . LYS A 1 168 ? 4.321 14.462 5.466 1.00 96.25 168 LYS A CA 1
ATOM 1351 C C . LYS A 1 168 ? 3.433 13.295 5.048 1.00 96.25 168 LYS A C 1
ATOM 1353 O O . LYS A 1 168 ? 2.291 13.257 5.465 1.00 96.25 168 LYS A O 1
ATOM 1358 N N . ILE A 1 169 ? 3.928 12.379 4.211 1.00 97.25 169 ILE A N 1
ATOM 1359 C CA . ILE A 1 169 ? 3.177 11.166 3.848 1.00 97.25 169 ILE A CA 1
ATOM 1360 C C . ILE A 1 169 ? 2.966 10.295 5.091 1.00 97.25 169 ILE A C 1
ATOM 1362 O O . ILE A 1 169 ? 1.871 9.789 5.299 1.00 97.25 169 ILE A O 1
ATOM 1366 N N . LEU A 1 170 ? 4.006 10.129 5.913 1.00 95.69 170 LEU A N 1
ATOM 1367 C CA . LEU A 1 170 ? 3.922 9.338 7.140 1.00 95.69 170 LEU A CA 1
ATOM 1368 C C . LEU A 1 170 ? 2.995 9.978 8.176 1.00 95.69 170 LEU A C 1
ATOM 1370 O O . LEU A 1 170 ? 2.218 9.257 8.790 1.00 95.69 170 LEU A O 1
ATOM 1374 N N . ASP A 1 171 ? 3.061 11.299 8.341 1.00 95.06 171 ASP A N 1
ATOM 1375 C CA . ASP A 1 171 ? 2.183 12.046 9.244 1.00 95.06 171 ASP A CA 1
ATOM 1376 C C . ASP A 1 171 ? 0.719 11.919 8.794 1.00 95.06 171 ASP A C 1
ATOM 1378 O O . ASP A 1 171 ? -0.129 11.544 9.593 1.00 95.06 171 ASP A O 1
ATOM 1382 N N . ASP A 1 172 ? 0.434 12.116 7.498 1.00 93.44 172 ASP A N 1
ATOM 1383 C CA . ASP A 1 172 ? -0.921 11.992 6.938 1.00 93.44 172 ASP A CA 1
ATOM 1384 C C . ASP A 1 172 ? -1.498 10.569 7.161 1.00 93.44 172 ASP A C 1
ATOM 1386 O O . ASP A 1 172 ? -2.671 10.411 7.504 1.00 93.44 172 ASP A O 1
ATOM 1390 N N . ILE A 1 173 ? -0.673 9.526 6.993 1.00 92.69 173 ILE A N 1
ATOM 1391 C CA . ILE A 1 173 ? -1.056 8.125 7.250 1.00 92.69 173 ILE A CA 1
ATOM 1392 C C . ILE A 1 173 ? -1.290 7.882 8.747 1.00 92.69 173 ILE A C 1
ATOM 1394 O O 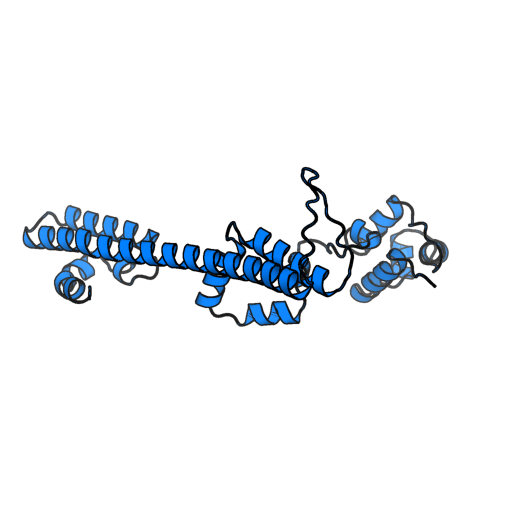. ILE A 1 173 ? -2.291 7.280 9.132 1.00 92.69 173 ILE A O 1
ATOM 1398 N N . TYR A 1 174 ? -0.377 8.344 9.602 1.00 90.44 174 TYR A N 1
ATOM 1399 C CA . TYR A 1 174 ? -0.490 8.180 11.049 1.00 90.44 174 TYR A CA 1
ATOM 1400 C C . TYR A 1 174 ? -1.753 8.853 11.589 1.00 90.44 174 TYR A C 1
ATOM 1402 O O . TYR A 1 174 ? -2.508 8.227 12.335 1.00 90.44 174 TYR A O 1
ATOM 1410 N N . ASP A 1 175 ? -2.000 10.096 11.177 1.00 88.44 175 ASP A N 1
ATOM 1411 C CA . ASP A 1 175 ? -3.157 10.872 11.608 1.00 88.44 175 ASP A CA 1
ATOM 1412 C C . ASP A 1 175 ? -4.455 10.146 11.226 1.00 88.44 175 ASP A C 1
ATOM 1414 O O . ASP A 1 175 ? -5.319 9.964 12.083 1.00 88.44 175 ASP A O 1
ATOM 1418 N N . PHE A 1 176 ? -4.543 9.602 10.004 1.00 84.31 176 PHE A N 1
ATOM 1419 C CA . PHE A 1 176 ? -5.693 8.812 9.551 1.00 84.31 176 PHE A CA 1
ATOM 1420 C C . PHE A 1 176 ? -5.983 7.588 10.438 1.00 84.31 176 PHE A C 1
ATOM 1422 O O . PHE A 1 176 ? -7.131 7.363 10.839 1.00 84.31 176 PHE A O 1
ATOM 1429 N N . HIS A 1 177 ? -4.960 6.797 10.772 1.00 83.50 177 HIS A N 1
ATOM 1430 C CA . HIS A 1 177 ? -5.135 5.628 11.644 1.00 83.50 177 HIS A CA 1
ATOM 1431 C C . HIS A 1 177 ? -5.454 6.034 13.084 1.00 83.50 177 HIS A C 1
ATOM 1433 O O . HIS A 1 177 ? -6.294 5.402 13.723 1.00 83.50 177 HIS A O 1
ATOM 1439 N N . SER A 1 178 ? -4.848 7.116 13.580 1.00 79.12 178 SER A N 1
ATOM 1440 C CA . SER A 1 178 ? -5.108 7.626 14.930 1.00 79.12 178 SER A CA 1
ATOM 1441 C C . SER A 1 178 ? -6.538 8.156 15.093 1.00 79.12 178 SER A C 1
ATOM 1443 O O . SER A 1 178 ? -7.192 7.878 16.101 1.00 79.12 178 SER A O 1
ATOM 1445 N N . ASP A 1 179 ? -7.063 8.839 14.073 1.00 78.12 179 ASP A N 1
ATOM 1446 C CA . ASP A 1 179 ? -8.446 9.310 14.035 1.00 78.12 179 ASP A CA 1
ATOM 1447 C C . ASP A 1 179 ? -9.419 8.126 13.965 1.00 78.12 179 ASP A C 1
ATOM 1449 O O . ASP A 1 179 ? -10.424 8.102 14.678 1.00 78.12 179 ASP A O 1
ATOM 1453 N N . THR A 1 180 ? -9.095 7.102 13.169 1.00 82.75 180 THR A N 1
ATOM 1454 C CA . THR A 1 180 ? -9.907 5.880 13.059 1.00 82.75 180 THR A CA 1
ATOM 1455 C C . THR A 1 180 ? -9.971 5.126 14.390 1.00 82.75 180 THR A C 1
ATOM 1457 O O . THR A 1 180 ? -11.051 4.722 14.826 1.00 82.75 180 THR A O 1
ATOM 1460 N N . GLU A 1 181 ? -8.841 4.975 15.086 1.00 84.12 181 GLU A N 1
ATOM 1461 C CA . GLU A 1 181 ? -8.794 4.361 16.417 1.00 84.12 181 GLU A CA 1
ATOM 1462 C C . GLU A 1 181 ? -9.628 5.162 17.431 1.00 84.12 181 GLU A C 1
ATOM 1464 O O . GLU A 1 181 ? -10.422 4.588 18.185 1.00 84.12 181 GLU A O 1
ATOM 1469 N N . PHE A 1 182 ? -9.528 6.494 17.401 1.00 82.56 182 PHE A N 1
ATOM 1470 C CA . PHE A 1 182 ? -10.340 7.370 18.242 1.00 82.56 182 PHE A CA 1
ATOM 1471 C C . PHE A 1 182 ? -11.845 7.222 17.963 1.00 82.56 182 PHE A C 1
ATOM 1473 O O . PHE A 1 182 ? -12.646 7.148 18.902 1.00 82.56 182 PHE A O 1
ATOM 1480 N N . GLU A 1 183 ? -12.252 7.136 16.693 1.00 84.75 183 GLU A N 1
ATOM 1481 C CA . GLU A 1 183 ? -13.646 6.890 16.311 1.00 84.75 183 GLU A CA 1
ATOM 1482 C C . GLU A 1 183 ? -14.150 5.526 16.796 1.00 84.75 183 GLU A C 1
ATOM 1484 O O . GLU A 1 183 ? -15.267 5.444 17.314 1.00 84.75 183 GLU A O 1
ATOM 1489 N N . ILE A 1 184 ? -13.332 4.472 16.696 1.00 88.00 184 ILE A N 1
ATOM 1490 C CA . ILE A 1 184 ? -13.669 3.130 17.192 1.00 88.00 184 ILE A CA 1
ATOM 1491 C C . ILE A 1 184 ? -13.879 3.147 18.707 1.00 88.00 184 ILE A C 1
ATOM 1493 O O . ILE A 1 184 ? -14.881 2.612 19.190 1.00 88.00 184 ILE A O 1
ATOM 1497 N N . ILE A 1 185 ? -12.967 3.769 19.462 1.00 87.75 185 ILE A N 1
ATOM 1498 C CA . ILE A 1 185 ? -13.075 3.887 20.924 1.00 87.75 185 ILE A CA 1
ATOM 1499 C C . ILE A 1 185 ? -14.360 4.629 21.290 1.00 87.75 185 ILE A C 1
ATOM 1501 O O . ILE A 1 185 ? -15.172 4.129 22.068 1.00 87.75 185 ILE A O 1
ATOM 1505 N N . LYS A 1 186 ? -14.601 5.784 20.664 1.00 89.12 186 LYS A N 1
ATOM 1506 C CA . LYS A 1 186 ? -15.793 6.596 20.920 1.00 89.12 186 LYS A CA 1
ATOM 1507 C C . LYS A 1 186 ? -17.089 5.858 20.579 1.00 89.12 186 LYS A C 1
ATOM 1509 O O . LYS A 1 186 ? -18.065 5.968 21.322 1.00 89.12 186 LYS A O 1
ATOM 1514 N N . LEU A 1 187 ? -17.112 5.121 19.466 1.00 89.88 187 LEU A N 1
ATOM 1515 C CA . LEU A 1 187 ? -18.251 4.297 19.066 1.00 89.88 187 LEU A CA 1
ATOM 1516 C C . LEU A 1 187 ? -18.526 3.213 20.114 1.00 89.88 187 LEU A C 1
ATOM 1518 O O . LEU A 1 187 ? -19.669 3.060 20.541 1.00 89.88 187 LEU A O 1
ATOM 1522 N N . LYS A 1 188 ? -17.484 2.488 20.544 1.00 91.44 188 LYS A N 1
ATOM 1523 C CA . LYS A 1 188 ? -17.585 1.450 21.578 1.00 91.44 188 LYS A CA 1
ATOM 1524 C C . LYS A 1 188 ? -18.081 2.021 22.900 1.00 91.44 188 LYS A C 1
ATOM 1526 O O . LYS A 1 188 ? -18.942 1.407 23.519 1.00 91.44 188 LYS A O 1
ATOM 1531 N N . ASP A 1 189 ? -17.588 3.178 23.320 1.00 90.12 189 ASP A N 1
ATOM 1532 C CA . ASP A 1 189 ? -18.011 3.776 24.583 1.00 90.12 189 ASP A CA 1
ATOM 1533 C C . ASP A 1 189 ? -19.485 4.181 24.556 1.00 90.12 189 ASP A C 1
ATOM 1535 O O . ASP A 1 189 ? -20.260 3.732 25.396 1.00 90.12 189 ASP A O 1
ATOM 1539 N N . LEU A 1 190 ? -19.902 4.955 23.552 1.00 90.75 190 LEU A N 1
ATOM 1540 C CA . LEU A 1 190 ? -21.265 5.486 23.493 1.00 90.75 190 LEU A CA 1
ATOM 1541 C C . LEU A 1 190 ? -22.320 4.401 23.247 1.00 90.75 190 LEU A C 1
ATOM 1543 O O . LEU A 1 190 ? -23.343 4.358 23.930 1.00 90.75 190 LEU A O 1
ATOM 1547 N N . GLU A 1 191 ? -22.103 3.540 22.255 1.00 93.19 191 GLU A N 1
ATOM 1548 C CA . GLU A 1 191 ? -23.135 2.597 21.813 1.00 93.19 191 GLU A CA 1
ATOM 1549 C C . GLU A 1 191 ? -23.243 1.400 22.761 1.00 93.19 191 GLU A C 1
ATOM 1551 O O . GLU A 1 191 ? -24.349 0.940 23.032 1.00 93.19 191 GLU A O 1
ATOM 1556 N N . ILE A 1 192 ? -22.129 0.912 23.324 1.00 93.19 192 ILE A N 1
ATOM 1557 C CA . ILE A 1 192 ? -22.197 -0.194 24.289 1.00 93.19 192 ILE A CA 1
ATOM 1558 C C . ILE A 1 192 ? -22.796 0.298 25.617 1.00 93.19 192 ILE A C 1
ATOM 1560 O O . ILE A 1 192 ? -23.526 -0.463 26.247 1.00 93.19 192 ILE A O 1
ATOM 1564 N N . ASP A 1 193 ? -22.557 1.548 26.039 1.00 93.44 193 ASP A N 1
ATOM 1565 C CA . ASP A 1 193 ? -23.239 2.123 27.214 1.00 93.44 193 ASP A CA 1
ATOM 1566 C C . ASP A 1 193 ? -24.747 2.269 26.988 1.00 93.44 193 ASP A C 1
ATOM 1568 O O . ASP A 1 193 ? -25.542 1.962 27.880 1.00 93.44 193 ASP A O 1
ATOM 1572 N N . MET A 1 194 ? -25.154 2.673 25.782 1.00 93.06 194 MET A N 1
ATOM 1573 C CA . MET A 1 194 ? -26.565 2.727 25.401 1.00 93.06 194 MET A CA 1
ATOM 1574 C C . MET A 1 194 ? -27.208 1.332 25.418 1.00 93.06 194 MET A C 1
ATOM 1576 O O . MET A 1 194 ? -28.257 1.157 26.030 1.00 93.06 194 MET A O 1
ATOM 1580 N N . ILE A 1 195 ? -26.559 0.325 24.819 1.00 94.12 195 ILE A N 1
ATOM 1581 C CA . ILE A 1 195 ? -27.039 -1.068 24.832 1.00 94.12 195 ILE A CA 1
ATOM 1582 C C . ILE A 1 195 ? -27.141 -1.596 26.270 1.00 94.12 195 ILE A C 1
ATOM 1584 O O . ILE A 1 195 ? -28.139 -2.218 26.625 1.00 94.12 195 ILE A O 1
ATOM 1588 N N . ALA A 1 196 ? -26.131 -1.343 27.108 1.00 93.62 196 ALA A N 1
ATOM 1589 C CA . ALA A 1 196 ? -26.138 -1.762 28.508 1.00 93.62 196 ALA A CA 1
ATOM 1590 C C . ALA A 1 196 ? -27.302 -1.128 29.284 1.00 93.62 196 ALA A C 1
ATOM 1592 O O . ALA A 1 196 ? -28.001 -1.835 30.007 1.00 93.62 196 ALA A O 1
ATOM 1593 N N . SER A 1 197 ? -27.554 0.166 29.072 1.00 94.06 197 SER A N 1
ATOM 1594 C CA . SER A 1 197 ? -28.670 0.884 29.702 1.00 94.06 197 SER A CA 1
ATOM 1595 C C . SER A 1 197 ? -30.022 0.298 29.282 1.00 94.06 197 SER A C 1
ATOM 1597 O O . SER A 1 197 ? -30.841 -0.011 30.141 1.00 94.06 197 SER A O 1
ATOM 1599 N N . SER A 1 198 ? -30.226 0.032 27.986 1.00 93.31 198 SER A N 1
ATOM 1600 C CA . SER A 1 198 ? -31.448 -0.617 27.486 1.00 93.31 198 SER A CA 1
ATOM 1601 C C . SER A 1 198 ? -31.667 -2.023 28.058 1.00 93.31 198 SER A C 1
ATOM 1603 O O . SER A 1 198 ? -32.798 -2.412 28.350 1.00 93.31 198 SER A O 1
ATOM 1605 N N . ILE A 1 199 ? -30.594 -2.794 28.271 1.00 92.25 199 ILE A N 1
ATOM 1606 C CA . ILE A 1 199 ? -30.677 -4.103 28.939 1.00 92.25 199 ILE A CA 1
ATOM 1607 C C . ILE A 1 199 ? -31.108 -3.937 30.405 1.00 92.25 199 ILE A C 1
ATOM 1609 O O . ILE A 1 199 ? -31.971 -4.680 30.875 1.00 92.25 199 ILE A O 1
ATOM 1613 N N . GLU A 1 200 ? -30.527 -2.981 31.134 1.00 92.44 200 GLU A N 1
ATOM 1614 C CA . GLU A 1 200 ? -30.869 -2.716 32.540 1.00 92.44 200 GLU A CA 1
ATOM 1615 C C . GLU A 1 200 ? -32.315 -2.224 32.708 1.00 92.44 200 GLU A C 1
ATOM 1617 O O . GLU A 1 200 ? -33.013 -2.641 33.637 1.00 92.44 200 GLU A O 1
ATOM 1622 N N . GLU A 1 201 ? -32.791 -1.396 31.777 1.00 93.94 201 GLU A N 1
ATOM 1623 C CA . GLU A 1 201 ? -34.163 -0.879 31.739 1.00 93.94 201 GLU A CA 1
ATOM 1624 C C . GLU A 1 201 ? -35.199 -1.939 31.314 1.00 93.94 201 GLU A C 1
ATOM 1626 O O . GLU A 1 201 ? -36.401 -1.714 31.458 1.00 93.94 201 GLU A O 1
ATOM 1631 N N . ASN A 1 202 ? -34.750 -3.140 30.916 1.00 88.81 202 ASN A N 1
ATOM 1632 C CA . ASN A 1 202 ? -35.572 -4.217 30.351 1.00 88.81 202 ASN A CA 1
ATOM 1633 C C . ASN A 1 202 ? -36.379 -3.761 29.126 1.00 88.81 202 ASN A C 1
ATOM 1635 O O . ASN A 1 202 ? -37.570 -4.070 29.006 1.00 88.81 202 ASN A O 1
ATOM 1639 N N . ASP A 1 203 ? -35.718 -3.043 28.218 1.00 90.31 203 ASP A N 1
ATOM 1640 C CA . ASP A 1 203 ? -36.282 -2.721 26.912 1.00 90.31 203 ASP A CA 1
ATOM 1641 C C . ASP A 1 203 ? -36.626 -3.989 26.111 1.00 90.31 203 ASP A C 1
ATOM 1643 O O . ASP A 1 203 ? -36.162 -5.101 26.387 1.00 90.31 203 ASP A O 1
ATOM 1647 N N . ASP A 1 204 ? -37.465 -3.811 25.089 1.00 93.44 204 ASP A N 1
ATOM 1648 C CA . ASP A 1 204 ? -37.891 -4.897 24.213 1.00 93.44 204 ASP A CA 1
ATOM 1649 C C . ASP A 1 204 ? -36.694 -5.590 23.534 1.00 93.44 204 ASP A C 1
ATOM 1651 O O . ASP A 1 204 ? -35.758 -4.943 23.053 1.00 93.44 204 ASP A O 1
ATOM 1655 N N . LYS A 1 205 ? -36.731 -6.927 23.469 1.00 91.44 205 LYS A N 1
ATOM 1656 C CA . LYS A 1 205 ? -35.625 -7.721 22.918 1.00 91.44 205 LYS A CA 1
ATOM 1657 C C . LYS A 1 205 ? -35.343 -7.372 21.454 1.00 91.44 205 LYS A C 1
ATOM 1659 O O . LYS A 1 205 ? -34.175 -7.293 21.090 1.00 91.44 205 LYS A O 1
ATOM 1664 N N . GLU A 1 206 ? -36.369 -7.120 20.635 1.00 93.75 206 GLU A N 1
ATOM 1665 C CA . GLU A 1 206 ? -36.170 -6.734 19.230 1.00 93.75 206 GLU A CA 1
ATOM 1666 C C . GLU A 1 206 ? -35.455 -5.382 19.123 1.00 93.75 206 GLU A C 1
ATOM 1668 O O . GLU A 1 206 ? -34.635 -5.179 18.227 1.00 93.75 206 GLU A O 1
ATOM 1673 N N . PHE A 1 207 ? -35.717 -4.463 20.059 1.00 93.50 207 PHE A N 1
ATOM 1674 C CA . PHE A 1 207 ? -35.030 -3.176 20.111 1.00 93.50 207 PHE A CA 1
ATOM 1675 C C . PHE A 1 207 ? -33.555 -3.327 20.502 1.00 93.50 207 PHE A C 1
ATOM 1677 O O . PHE A 1 207 ? -32.686 -2.751 19.846 1.00 93.50 207 PHE A O 1
ATOM 1684 N N . ILE A 1 208 ? -33.253 -4.136 21.521 1.00 93.56 208 ILE A N 1
ATOM 1685 C CA . ILE A 1 208 ? -31.869 -4.410 21.940 1.00 93.56 208 ILE A CA 1
ATOM 1686 C C . ILE A 1 208 ? -31.093 -5.110 20.815 1.00 93.56 208 ILE A C 1
ATOM 1688 O O . ILE A 1 208 ? -29.965 -4.715 20.512 1.00 93.56 208 ILE A O 1
ATOM 1692 N N . ASP A 1 209 ? -31.703 -6.100 20.157 1.00 95.12 209 ASP A N 1
ATOM 1693 C CA . ASP A 1 209 ? -31.106 -6.791 19.012 1.00 95.12 209 ASP A CA 1
ATOM 1694 C C . ASP A 1 209 ? -30.804 -5.799 17.873 1.00 95.12 209 ASP A C 1
ATOM 1696 O O . ASP A 1 209 ? -29.694 -5.797 17.337 1.00 95.12 209 ASP A O 1
ATOM 1700 N N . TYR A 1 210 ? -31.728 -4.877 17.574 1.00 95.50 210 TYR A N 1
ATOM 1701 C CA . TYR A 1 210 ? -31.506 -3.810 16.595 1.00 95.50 210 TYR A CA 1
ATOM 1702 C C . TYR A 1 210 ? -30.329 -2.891 16.963 1.00 95.50 210 TYR A C 1
ATOM 1704 O O . TYR A 1 210 ? -29.520 -2.549 16.095 1.00 95.50 210 TYR A O 1
ATOM 1712 N N . LEU A 1 211 ? -30.205 -2.482 18.232 1.00 95.50 211 LEU A N 1
ATOM 1713 C CA . LEU A 1 211 ? -29.087 -1.644 18.679 1.00 95.50 211 LEU A CA 1
ATOM 1714 C C . LEU A 1 211 ? -27.744 -2.360 18.501 1.00 95.50 211 LEU A C 1
ATOM 1716 O O . LEU A 1 211 ? -26.795 -1.757 17.994 1.00 95.50 211 LEU A O 1
ATOM 1720 N N . ILE A 1 212 ? -27.678 -3.646 18.860 1.00 95.69 212 ILE A N 1
ATOM 1721 C CA . ILE A 1 212 ? -26.474 -4.472 18.706 1.00 95.69 212 ILE A CA 1
ATOM 1722 C C . ILE A 1 212 ? -26.101 -4.603 17.228 1.00 95.69 212 ILE A C 1
ATOM 1724 O O . ILE A 1 212 ? -24.955 -4.338 16.863 1.00 95.69 212 ILE A O 1
ATOM 1728 N N . GLU A 1 213 ? -27.058 -4.943 16.364 1.00 95.50 213 GLU A N 1
ATOM 1729 C CA . GLU A 1 213 ? -26.813 -5.069 14.926 1.00 95.50 213 GLU A CA 1
ATOM 1730 C C . GLU A 1 213 ? -26.349 -3.743 14.308 1.00 95.50 213 GLU A C 1
ATOM 1732 O O . GLU A 1 213 ? -25.387 -3.711 13.536 1.00 95.50 213 GLU A O 1
ATOM 1737 N N . SER A 1 214 ? -26.995 -2.631 14.670 1.00 95.31 214 SER A N 1
ATOM 1738 C CA . SER A 1 214 ? -26.617 -1.284 14.231 1.00 95.31 214 SER A CA 1
ATOM 1739 C C . SER A 1 214 ? -25.188 -0.932 14.662 1.00 95.31 214 SER A C 1
ATOM 1741 O O . SER A 1 214 ? -24.385 -0.479 13.840 1.00 95.31 214 SER A O 1
ATOM 1743 N N . PHE A 1 215 ? -24.839 -1.179 15.927 1.00 95.06 215 PHE A N 1
ATOM 1744 C CA . PHE A 1 215 ? -23.490 -0.978 16.451 1.00 95.06 215 PHE A CA 1
ATOM 1745 C C . PHE A 1 215 ? -22.456 -1.819 15.691 1.00 95.06 215 PHE A C 1
ATOM 1747 O O . PHE A 1 215 ? -21.466 -1.278 15.198 1.00 95.06 215 PHE A O 1
ATOM 1754 N N . GLN A 1 216 ? -22.708 -3.119 15.519 1.00 95.00 216 GLN A N 1
ATOM 1755 C CA . GLN A 1 216 ? -21.803 -4.028 14.812 1.00 95.00 216 GLN A CA 1
ATOM 1756 C C . GLN A 1 216 ? -21.619 -3.635 13.344 1.00 95.00 216 GLN A C 1
ATOM 1758 O O . GLN A 1 216 ? -20.511 -3.720 12.819 1.00 95.00 216 GLN A O 1
ATOM 1763 N N . GLN A 1 217 ? -22.667 -3.151 12.671 1.00 93.56 217 GLN A N 1
ATOM 1764 C CA . GLN A 1 217 ? -22.550 -2.641 11.304 1.00 93.56 217 GLN A CA 1
ATOM 1765 C C . GLN A 1 217 ? -21.687 -1.380 11.219 1.00 93.56 217 GLN A C 1
ATOM 1767 O O . GLN A 1 217 ? -20.931 -1.234 10.258 1.00 93.56 217 GLN A O 1
ATOM 1772 N N . LYS A 1 218 ? -21.797 -0.462 12.189 1.00 94.25 218 LYS A N 1
ATOM 1773 C CA . LYS A 1 218 ? -20.934 0.728 12.259 1.00 94.25 218 LYS A CA 1
ATOM 1774 C C . LYS A 1 218 ? -19.486 0.328 12.539 1.00 94.25 218 LYS A C 1
ATOM 1776 O O . LYS A 1 218 ? -18.600 0.772 11.819 1.00 94.25 218 LYS A O 1
ATOM 1781 N N . LEU A 1 219 ? -19.265 -0.563 13.507 1.00 92.31 219 LEU A N 1
ATOM 1782 C CA . LEU A 1 219 ? -17.934 -1.041 13.872 1.00 92.31 219 LEU A CA 1
ATOM 1783 C C . LEU A 1 219 ? -17.263 -1.762 12.702 1.00 92.31 219 LEU A C 1
ATOM 1785 O O . LEU A 1 219 ? -16.136 -1.438 12.369 1.00 92.31 219 LEU A O 1
ATOM 1789 N N . LYS A 1 220 ? -17.985 -2.627 11.983 1.00 92.69 220 LYS A N 1
ATOM 1790 C CA . LYS A 1 220 ? -17.457 -3.364 10.826 1.00 92.69 220 LYS A CA 1
ATOM 1791 C C . LYS A 1 220 ? -17.002 -2.471 9.666 1.00 92.69 220 LYS A C 1
ATOM 1793 O O . LYS A 1 220 ? -16.207 -2.914 8.843 1.00 92.69 220 LYS A O 1
ATOM 1798 N N . LYS A 1 221 ? -17.519 -1.240 9.566 1.00 89.12 221 LYS A N 1
ATOM 1799 C CA . LYS A 1 221 ? -17.051 -0.256 8.574 1.00 89.12 221 LYS A CA 1
ATOM 1800 C C . LYS A 1 221 ? -15.705 0.364 8.950 1.00 89.12 221 LYS A C 1
ATOM 1802 O O . LYS A 1 221 ? -15.002 0.791 8.044 1.00 89.12 221 LYS A O 1
ATOM 1807 N N . LEU A 1 222 ? -15.393 0.431 10.243 1.00 86.94 222 LEU A N 1
ATOM 1808 C CA . LEU A 1 222 ? -14.163 1.017 10.780 1.00 86.94 222 LEU A CA 1
ATOM 1809 C C . LEU A 1 222 ? -13.094 -0.057 11.020 1.00 86.94 222 LEU A C 1
ATOM 1811 O O . LEU A 1 222 ? -11.953 0.109 10.619 1.00 86.94 222 LEU A O 1
ATOM 1815 N N . ASP A 1 223 ? -13.486 -1.182 11.618 1.00 87.62 223 ASP A N 1
ATOM 1816 C CA . ASP A 1 223 ? -12.643 -2.344 11.876 1.00 87.62 223 ASP A CA 1
ATOM 1817 C C . ASP A 1 223 ? -13.460 -3.639 11.745 1.00 87.62 223 ASP A C 1
ATOM 1819 O O . ASP A 1 223 ? -14.186 -4.076 12.644 1.00 87.62 223 ASP A O 1
ATOM 1823 N N . ALA A 1 224 ? -13.337 -4.281 10.584 1.00 86.56 224 ALA A N 1
ATOM 1824 C CA . ALA A 1 224 ? -13.991 -5.557 10.314 1.00 86.56 224 ALA A CA 1
ATOM 1825 C C . ALA A 1 224 ? -13.368 -6.738 11.079 1.00 86.56 224 ALA A C 1
ATOM 1827 O O . ALA A 1 224 ? -13.985 -7.805 11.130 1.00 86.56 224 ALA A O 1
ATOM 1828 N N . SER A 1 225 ? -12.163 -6.569 11.633 1.00 85.38 225 SER A N 1
ATOM 1829 C CA . SER A 1 225 ? -11.441 -7.606 12.372 1.00 85.38 225 SER A CA 1
ATOM 1830 C C . SER A 1 225 ? -11.803 -7.649 13.859 1.00 85.38 225 SER A C 1
ATOM 1832 O O . SER A 1 225 ? -11.487 -8.634 14.533 1.00 85.38 225 SER A O 1
ATOM 1834 N N . ASP A 1 226 ? -12.521 -6.636 14.357 1.00 89.31 226 ASP A N 1
ATOM 1835 C CA . ASP A 1 226 ? -12.917 -6.554 15.757 1.00 89.31 226 ASP A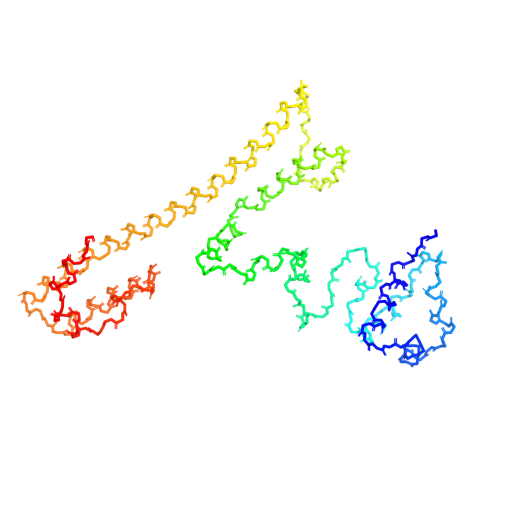 CA 1
ATOM 1836 C C . ASP A 1 226 ? -13.781 -7.764 16.185 1.00 89.31 226 ASP A C 1
ATOM 1838 O O . ASP A 1 226 ? -14.790 -8.072 15.534 1.00 89.31 226 ASP A O 1
ATOM 1842 N N . PRO A 1 227 ? -13.455 -8.446 17.303 1.00 89.25 227 PRO A N 1
ATOM 1843 C CA . PRO A 1 227 ? -14.213 -9.600 17.784 1.00 89.25 227 PRO A CA 1
ATOM 1844 C C . PRO A 1 227 ? -15.707 -9.330 17.991 1.00 89.25 227 PRO A C 1
ATOM 1846 O O . PRO A 1 227 ? -16.528 -10.224 17.758 1.00 89.25 227 PRO A O 1
ATOM 1849 N N . LEU A 1 228 ? -16.081 -8.107 18.386 1.00 92.06 228 LEU A N 1
ATOM 1850 C CA . LEU A 1 228 ? -17.470 -7.722 18.638 1.00 92.06 228 LEU A CA 1
ATOM 1851 C C . LEU A 1 228 ? -18.334 -7.822 17.378 1.00 92.06 228 LEU A C 1
ATOM 1853 O O . LEU A 1 228 ? -19.529 -8.084 17.498 1.00 92.06 228 LEU A O 1
ATOM 1857 N N . CYS A 1 229 ? -17.745 -7.700 16.183 1.00 91.81 229 CYS A N 1
ATOM 1858 C CA . CYS A 1 229 ? -18.439 -7.862 14.902 1.00 91.81 229 CYS A CA 1
ATOM 1859 C C . CYS A 1 229 ? -18.936 -9.298 14.652 1.00 91.81 229 CYS A C 1
ATOM 1861 O O . CYS A 1 229 ? -19.754 -9.512 13.758 1.00 91.81 229 CYS A O 1
ATOM 1863 N N . SER A 1 230 ? -18.428 -10.286 15.398 1.00 90.75 230 SER A N 1
ATOM 1864 C CA . SER A 1 230 ? -18.754 -11.710 15.220 1.00 90.75 230 SER A CA 1
ATOM 1865 C C . SER A 1 230 ? -19.727 -12.269 16.262 1.00 90.75 230 SER A C 1
ATOM 1867 O O . SER A 1 230 ? -20.207 -13.395 16.121 1.00 90.75 230 SER A O 1
ATOM 1869 N N . TYR A 1 231 ? -20.019 -11.510 17.319 1.00 93.94 231 TYR A N 1
ATOM 1870 C CA . TYR A 1 231 ? -20.865 -11.977 18.412 1.00 93.94 231 TYR A CA 1
ATOM 1871 C C . TYR A 1 231 ? -22.336 -12.006 17.997 1.00 93.94 231 TYR A C 1
ATOM 1873 O O . TYR A 1 231 ? -22.860 -11.037 17.460 1.00 93.94 231 TYR A O 1
ATOM 1881 N N . SER A 1 232 ? -23.036 -13.098 18.306 1.00 93.81 232 SER A N 1
ATOM 1882 C CA . SER A 1 232 ? -24.504 -13.105 18.268 1.00 93.81 232 SER A CA 1
ATOM 1883 C C . SER A 1 232 ? -25.064 -12.165 19.339 1.00 93.81 232 SER A C 1
ATOM 1885 O O . SER A 1 232 ? -24.475 -12.094 20.422 1.00 93.81 232 SER A O 1
ATOM 1887 N N . SER A 1 233 ? -26.231 -11.559 19.110 1.00 92.12 233 SER A N 1
ATOM 1888 C CA . SER A 1 233 ? -26.888 -10.669 20.081 1.00 92.12 233 SER A CA 1
ATOM 1889 C C . SER A 1 233 ? -27.063 -11.316 21.457 1.00 92.12 233 SER A C 1
ATOM 1891 O O . SER A 1 233 ? -26.754 -10.715 22.480 1.00 92.12 233 SER A O 1
ATOM 1893 N N . GLU A 1 234 ? -27.425 -12.598 21.496 1.00 92.88 234 GLU A N 1
ATOM 1894 C CA . GLU A 1 234 ? -27.593 -13.356 22.742 1.00 92.88 234 GLU A CA 1
ATOM 1895 C C . GLU A 1 234 ? -26.287 -13.473 23.545 1.00 92.88 234 GLU A C 1
ATOM 1897 O O . GLU A 1 234 ? -26.267 -13.245 24.755 1.00 92.88 234 GLU A O 1
ATOM 1902 N N . TYR A 1 235 ? -25.175 -13.762 22.864 1.00 94.44 235 TYR A N 1
ATOM 1903 C CA . TYR A 1 235 ? -23.846 -13.776 23.478 1.00 94.44 235 TYR A CA 1
ATOM 1904 C C . TYR A 1 235 ? -23.422 -12.379 23.941 1.00 94.44 235 TYR A C 1
ATOM 1906 O O . TYR A 1 235 ? -22.848 -12.241 25.021 1.00 94.44 235 TYR A O 1
ATOM 1914 N N . PHE A 1 236 ? -23.714 -11.349 23.144 1.00 94.00 236 PHE A N 1
ATOM 1915 C CA . PHE A 1 236 ? -23.391 -9.961 23.461 1.00 94.00 236 PHE A CA 1
ATOM 1916 C C . PHE A 1 236 ? -24.082 -9.520 24.756 1.00 94.00 236 PHE A C 1
ATOM 1918 O O . PHE A 1 236 ? -23.415 -9.050 25.676 1.00 94.00 236 PHE A O 1
ATOM 1925 N N . ILE A 1 237 ? -25.391 -9.767 24.867 1.00 92.88 237 ILE A N 1
ATOM 1926 C CA . ILE A 1 237 ? -26.203 -9.454 26.051 1.00 92.88 237 ILE A CA 1
ATOM 1927 C C . ILE A 1 237 ? -25.669 -10.195 27.282 1.00 92.88 237 ILE A C 1
ATOM 1929 O O . ILE A 1 237 ? -25.415 -9.580 28.316 1.00 92.88 237 ILE A O 1
ATOM 1933 N N . GLN A 1 238 ? -25.428 -11.507 27.173 1.00 93.75 238 GLN A N 1
ATOM 1934 C CA . GLN A 1 238 ? -24.929 -12.318 28.295 1.00 93.75 238 GLN A CA 1
ATOM 1935 C C . GLN A 1 238 ? -23.549 -11.876 28.798 1.00 93.75 238 GLN A C 1
ATOM 1937 O O . GLN A 1 238 ? -23.223 -12.083 29.967 1.00 93.75 238 GLN A O 1
ATOM 1942 N N . ASN A 1 239 ? -22.736 -11.274 27.928 1.00 94.31 239 ASN A N 1
ATOM 1943 C CA . ASN A 1 239 ? -21.365 -10.885 28.235 1.00 94.31 239 ASN A CA 1
ATOM 1944 C C . ASN A 1 239 ? -21.168 -9.368 28.331 1.00 94.31 239 ASN A C 1
ATOM 1946 O O . ASN A 1 239 ? -20.021 -8.932 28.443 1.00 94.31 239 ASN A O 1
ATOM 1950 N N . ILE A 1 240 ? -22.240 -8.566 28.352 1.00 92.81 240 ILE A N 1
ATOM 1951 C CA . ILE A 1 240 ? -22.154 -7.099 28.307 1.00 92.81 240 ILE A CA 1
ATOM 1952 C C . ILE A 1 240 ? -21.246 -6.537 29.409 1.00 92.81 240 ILE A C 1
ATOM 1954 O O . ILE A 1 240 ? -20.342 -5.761 29.122 1.00 92.81 240 ILE A O 1
ATOM 1958 N N . ALA A 1 241 ? -21.360 -7.026 30.647 1.00 89.75 241 ALA A N 1
ATOM 1959 C CA . ALA A 1 241 ? -20.522 -6.575 31.763 1.00 89.75 241 ALA A CA 1
ATOM 1960 C C . ALA A 1 241 ? -19.023 -6.881 31.558 1.00 89.75 241 ALA A C 1
ATOM 1962 O O . ALA A 1 241 ? -18.155 -6.096 31.948 1.00 89.75 241 ALA A O 1
ATOM 1963 N N . SER A 1 242 ? -18.702 -8.014 30.925 1.00 90.94 242 SER A N 1
ATOM 1964 C CA . SER A 1 242 ? -17.323 -8.382 30.578 1.00 90.94 242 SER A CA 1
ATOM 1965 C C . SER A 1 242 ? -16.799 -7.519 29.432 1.00 90.94 242 SER A C 1
ATOM 1967 O O . SER A 1 242 ? -15.658 -7.061 29.490 1.00 90.94 242 SER A O 1
ATOM 1969 N N . ILE A 1 243 ? -17.646 -7.247 28.434 1.00 90.62 243 ILE A N 1
ATOM 1970 C CA . ILE A 1 243 ? -17.348 -6.366 27.298 1.00 90.62 243 ILE A CA 1
ATOM 1971 C C . ILE A 1 243 ? -17.059 -4.943 27.794 1.00 90.62 243 ILE A C 1
ATOM 1973 O O . ILE A 1 243 ? -16.040 -4.371 27.424 1.00 90.62 243 ILE A O 1
ATOM 1977 N N . MET A 1 244 ? -17.884 -4.403 28.698 1.00 88.06 244 MET A N 1
ATOM 1978 C CA . MET A 1 244 ? -17.671 -3.094 29.333 1.00 88.06 244 MET A CA 1
ATOM 1979 C C . MET A 1 244 ? -16.333 -3.016 30.077 1.00 88.06 244 MET A C 1
ATOM 1981 O O . MET A 1 244 ? -15.632 -2.009 30.014 1.00 88.06 244 MET A O 1
ATOM 1985 N N . LYS A 1 245 ? -15.944 -4.092 30.770 1.00 84.56 245 LYS A N 1
ATOM 1986 C CA . LYS A 1 245 ? -14.692 -4.141 31.535 1.00 84.56 245 LYS A CA 1
ATOM 1987 C C . LYS A 1 245 ? -13.447 -4.247 30.649 1.00 84.56 245 LYS A C 1
ATOM 1989 O O . LYS A 1 245 ? -12.374 -3.822 31.074 1.00 84.56 245 LYS A O 1
ATOM 1994 N N . ALA A 1 246 ? -13.587 -4.822 29.457 1.00 78.81 246 ALA A N 1
ATOM 1995 C CA . ALA A 1 246 ? -12.509 -5.021 28.494 1.00 78.81 246 ALA A CA 1
ATOM 1996 C C . ALA A 1 246 ? -12.215 -3.785 27.624 1.00 78.81 246 ALA A C 1
ATOM 1998 O O . ALA A 1 246 ? -11.269 -3.826 26.849 1.00 78.81 246 ALA A O 1
ATOM 1999 N N . ARG A 1 247 ? -12.967 -2.681 27.764 1.00 69.75 247 ARG A N 1
ATOM 2000 C CA . ARG A 1 247 ? -12.751 -1.430 27.008 1.00 69.75 247 ARG A CA 1
ATOM 2001 C C . ARG A 1 247 ? -11.494 -0.629 27.427 1.00 69.75 247 ARG A C 1
ATOM 2003 O O . ARG A 1 247 ? -11.406 0.548 27.104 1.00 69.75 247 ARG A O 1
ATOM 2010 N N . LYS A 1 248 ? -10.563 -1.222 28.188 1.00 47.56 248 LYS A N 1
ATOM 2011 C CA . LYS A 1 248 ? -9.362 -0.554 28.727 1.00 47.56 248 LYS A CA 1
ATOM 2012 C C . LYS A 1 248 ? -8.104 -0.858 27.938 1.00 47.56 248 LYS A C 1
ATOM 2014 O O . LYS A 1 248 ? -7.880 -2.057 27.668 1.00 47.56 248 LYS A O 1
#